Protein AF-0000000087425724 (afdb_homodimer)

InterPro domains:
  IPR000836 Phosphoribosyltransferase domain [PF00156] (32-153)
  IPR000836 Phosphoribosyltransferase domain [cd06223] (40-174)
  IPR005764 Adenine phosphoribosyl transferase [MF_00004] (8-175)
  IPR005764 Adenine phosphoribosyl transferase [TIGR01090] (9-172)
  IPR029057 Phosphoribosyltransferase-like [G3DSA:3.40.50.2020] (2-175)
  IPR029057 Phosphoribosyltransferase-like [SSF53271] (8-170)
  IPR050054 Uracil phosphoribosyltransferase/Adenine phosphoribosyltransferase [PTHR32315] (6-175)

Sequence (350 aa):
METLEERIKAGIRDVPDFPEEGVIFKDITPLLNCPELFHEVIEHFRARYEGRDIDHVVAIESRGFLFGAPLAYAMGVGLSLVRKPNKLPHKTFGVDYALEYGTDRVEMHVDGVDDDSRVVVVDDVLATGGTAAATCELVERCGASVVECAFLIELDFLNGREKLEGHEVHSLAVYMETLEERIKAGIRDVPDFPEEGVIFKDITPLLNCPELFHEVIEHFRARYEGRDIDHVVAIESRGFLFGAPLAYAMGVGLSLVRKPNKLPHKTFGVDYALEYGTDRVEMHVDGVDDDSRVVVVDDVLATGGTAAATCELVERCGASVVECAFLIELDFLNGREKLEGHEVHSLAVY

Foldseek 3Di:
DDDLQRVQQVQWDWDAQPPHHPDTDTHNVSQVVDPVNLVVVLVVVLVVCVPVQAAEEEAEPDQSCSNRVVNCVSNVHYYWYKYFPPPDDAAWDKDWWDDPPDIGMIITHLVRDAAQGEYEYTDAEQALQGRVLRVQVRCVVSNYHYQEYEYQEYAVVNVNCVSVPPHHYYYSYYD/DDDLQRVQQVQWDFDAQPPHHPDTDTHNVSQVVDVVNLVVVLVVVLVVCVPVQAAEEEAEPDQSCSNRVVNCVSNVHYYWYKYFPPPDDAAWDKDWWDDPPGIGMIITHLVRDAAQGEYEYTDAEQALQGRVLRVQVRCVVSNYHYQEYEYQEYAPVNVNCVSVPPHHYYYSYYD

Organism: Persicimonas caeni (NCBI:txid2292766)

Solvent-accessible surface area (backbone atoms only — not comparable to full-atom values): 17933 Å² total; per-residue (Å²): 129,82,51,68,40,56,53,49,57,71,30,39,44,81,32,72,46,33,96,44,82,88,32,72,28,78,39,54,59,60,28,39,41,31,28,66,58,39,42,50,54,45,49,50,55,42,59,71,48,60,92,63,71,62,47,29,26,36,16,33,66,58,63,6,24,55,54,24,34,28,33,16,54,75,63,57,25,14,34,24,61,35,33,51,78,92,70,63,80,62,70,63,47,75,36,73,35,70,50,101,80,60,74,45,52,42,28,30,44,64,77,44,55,52,68,73,32,30,24,36,38,24,35,44,67,37,40,58,21,42,69,58,34,35,49,51,50,54,44,44,72,47,46,25,43,76,66,31,38,39,24,51,30,28,39,53,91,51,50,13,64,68,56,34,67,96,50,48,75,49,58,60,31,79,85,127,83,49,67,41,55,53,50,56,72,30,39,45,79,32,72,45,34,96,43,81,88,31,73,28,78,38,55,58,58,28,39,41,32,27,68,58,39,42,50,54,45,48,50,54,43,61,70,48,59,91,62,69,62,47,28,26,36,16,33,67,55,63,6,24,53,54,24,33,29,33,16,54,75,63,58,24,14,35,23,62,34,33,50,79,92,72,64,82,61,69,62,46,74,36,72,35,68,49,103,81,58,74,46,53,42,28,32,44,67,77,44,55,53,69,72,30,30,25,35,38,24,35,43,66,36,40,57,20,40,68,59,34,34,48,52,49,54,44,44,71,46,45,25,42,75,64,32,38,39,25,52,29,27,40,54,87,50,50,14,63,67,56,34,67,95,52,47,75,46,59,59,30,79,86

pLDDT: mean 96.99, std 3.89, range [71.0, 98.94]

Secondary structure (DSSP, 8-state):
---HHHHHHHTSEEEET-SSTT-EEEE-HHHHT-HHHHHHHHHHHHHHHTTS---EEEEETTTTHHHHHHHHHHHT-EEEEEE-TT---S-EEEEEEE-SSSEEEEEEETTSS-TT-EEEEEEEEESSSHHHHHHHHHHHHTT-EEEEEEEEEE-GGG-GGGGGTTS-EEEEEE-/---HHHHHHHTSEEEET-SSTT-EEEE-HHHHT-HHHHHHHHHHHHHHHTTS---EEEEETTTTHHHHHHHHHHHT-EEEEEE-TTS--S-EEEEEEE-SSSEEEEEEETTSS-TT-EEEEEEEEESSSHHHHHHHHHHHHTT-EEEEEEEEEE-GGG-GGGGGTTS-EEEEEE-

Nearest PDB structures (foldseek):
  4lza-assembly1_B  TM=9.714E-01  e=1.255E-24  Thermoanaerobacter pseudethanolicus ATCC 33223
  8izj-assembly1_B  TM=9.714E-01  e=2.711E-24  Escherichia coli
  5znq-assembly1_B  TM=9.553E-01  e=1.790E-24  Yersinia pseudotuberculosis IP 32953
  4m0k-assembly2_D  TM=9.592E-01  e=1.823E-22  Rhodothermus marinus DSM 4252
  6hgq-assembly1_B  TM=9.302E-01  e=2.928E-22  Homo sapiens

Radius of gyration: 19.15 Å; Cα contacts (8 Å, |Δi|>4): 809; chains: 2; bounding box: 46×51×51 Å

Structure (mmCIF, N/CA/C/O backbone):
data_AF-0000000087425724-model_v1
#
loop_
_entity.id
_entity.type
_entity.pdbx_description
1 polymer 'Adenine phosphoribosyltransferase'
#
loop_
_atom_site.group_PDB
_atom_site.id
_atom_site.type_symbol
_atom_site.label_atom_id
_atom_site.label_alt_id
_atom_site.label_comp_id
_atom_site.label_asym_id
_atom_site.label_entity_id
_atom_site.label_seq_id
_atom_site.pdbx_PDB_ins_code
_atom_site.Cartn_x
_atom_site.Cartn_y
_atom_site.Cartn_z
_atom_site.occupancy
_atom_site.B_iso_or_equiv
_atom_site.auth_seq_id
_atom_site.auth_comp_id
_atom_site.auth_asym_id
_atom_site.auth_atom_id
_atom_site.pdbx_PDB_model_num
ATOM 1 N N . MET A 1 1 ? -24.891 20.047 -6.594 1 71 1 MET A N 1
ATOM 2 C CA . MET A 1 1 ? -24.062 18.875 -6.871 1 71 1 MET A CA 1
ATOM 3 C C . MET A 1 1 ? -23 18.688 -5.793 1 71 1 MET A C 1
ATOM 5 O O . MET A 1 1 ? -22.375 19.656 -5.367 1 71 1 MET A O 1
ATOM 9 N N . GLU A 1 2 ? -22.984 17.547 -5.156 1 91.06 2 GLU A N 1
ATOM 10 C CA . GLU A 1 2 ? -22.109 17.344 -4.008 1 91.06 2 GLU A CA 1
ATOM 11 C C . GLU A 1 2 ? -20.656 17.547 -4.383 1 91.06 2 GLU A C 1
ATOM 13 O O . GLU A 1 2 ? -20.234 17.172 -5.48 1 91.06 2 GLU A O 1
ATOM 18 N N . THR A 1 3 ? -19.969 18.359 -3.586 1 96.06 3 THR A N 1
ATOM 19 C CA . THR A 1 3 ? -18.547 18.578 -3.791 1 96.06 3 THR A CA 1
ATOM 20 C C . THR A 1 3 ? -17.781 17.266 -3.605 1 96.06 3 THR A C 1
ATOM 22 O O . THR A 1 3 ? -18.312 16.297 -3.049 1 96.06 3 THR A O 1
ATOM 25 N N . LEU A 1 4 ? -16.625 17.188 -4.098 1 97.5 4 LEU A N 1
ATOM 26 C CA . LEU A 1 4 ? -15.781 16.031 -3.902 1 97.5 4 LEU A CA 1
ATOM 27 C C . LEU A 1 4 ? -15.555 15.758 -2.418 1 97.5 4 LEU A C 1
ATOM 29 O O . LEU A 1 4 ? -15.578 14.602 -1.982 1 97.5 4 LEU A O 1
ATOM 33 N N . GLU A 1 5 ? -15.273 16.828 -1.62 1 97.88 5 GLU A N 1
ATOM 34 C CA . GLU A 1 5 ? -15.078 16.672 -0.181 1 97.88 5 GLU A CA 1
ATOM 35 C C . GLU A 1 5 ? -16.281 15.984 0.466 1 97.88 5 GLU A C 1
ATOM 37 O O . GLU A 1 5 ? -16.109 15.078 1.283 1 97.88 5 GLU A O 1
ATOM 42 N N . GLU A 1 6 ? -17.5 16.391 0.115 1 97.88 6 GLU A N 1
ATOM 43 C CA . GLU A 1 6 ? -18.719 15.812 0.676 1 97.88 6 GLU A CA 1
ATOM 44 C C . GLU A 1 6 ? -18.844 14.344 0.293 1 97.88 6 GLU A C 1
ATOM 46 O O . GLU A 1 6 ? -19.234 13.508 1.116 1 97.88 6 GLU A O 1
ATOM 51 N N . ARG A 1 7 ? -18.562 14.008 -0.909 1 98.31 7 ARG A N 1
ATOM 52 C CA . ARG A 1 7 ? -18.625 12.625 -1.373 1 98.31 7 ARG A CA 1
ATOM 53 C C . ARG A 1 7 ? -17.578 11.766 -0.674 1 98.31 7 ARG A C 1
ATOM 55 O O . ARG A 1 7 ? -17.844 10.609 -0.335 1 98.31 7 ARG A O 1
ATOM 62 N N . ILE A 1 8 ? -16.344 12.367 -0.443 1 98.75 8 ILE A N 1
ATOM 63 C CA . ILE A 1 8 ? -15.305 11.664 0.286 1 98.75 8 ILE A CA 1
ATOM 64 C C . ILE A 1 8 ? -15.758 11.398 1.718 1 98.75 8 ILE A C 1
ATOM 66 O O . ILE A 1 8 ? -15.664 10.266 2.203 1 98.75 8 ILE A O 1
ATOM 70 N N . LYS A 1 9 ? -16.281 12.422 2.375 1 98.44 9 LYS A N 1
ATOM 71 C CA . LYS A 1 9 ? -16.75 12.258 3.75 1 98.44 9 LYS A CA 1
ATOM 72 C C . LYS A 1 9 ? -17.875 11.234 3.834 1 98.44 9 LYS A C 1
ATOM 74 O O . LYS A 1 9 ? -17.953 10.469 4.801 1 98.44 9 LYS A O 1
ATOM 79 N N . ALA A 1 10 ? -18.75 11.18 2.824 1 97.81 10 ALA A N 1
ATOM 80 C CA . ALA A 1 10 ? -19.844 10.203 2.781 1 97.81 10 ALA A CA 1
ATOM 81 C C . ALA A 1 10 ? -19.297 8.789 2.564 1 97.81 10 ALA A C 1
ATOM 83 O O . ALA A 1 10 ? -19.953 7.805 2.924 1 97.81 10 ALA A O 1
ATOM 84 N N . GLY A 1 11 ? -18.062 8.648 1.937 1 97.69 11 GLY A N 1
ATOM 85 C CA . GLY A 1 11 ? -17.453 7.355 1.647 1 97.69 11 GLY A CA 1
ATOM 86 C C . GLY A 1 11 ? -16.516 6.879 2.74 1 97.69 11 GLY A C 1
ATOM 87 O O . GLY A 1 11 ? -15.883 5.832 2.607 1 97.69 11 GLY A O 1
ATOM 88 N N . ILE A 1 12 ? -16.391 7.621 3.83 1 98.12 12 ILE A N 1
ATOM 89 C CA . ILE A 1 12 ? -15.539 7.277 4.957 1 98.12 12 ILE A CA 1
ATOM 90 C C . ILE A 1 12 ? -16.391 6.871 6.152 1 98.12 12 ILE A C 1
ATOM 92 O O . ILE A 1 12 ? -17.359 7.562 6.496 1 98.12 12 ILE A O 1
ATOM 96 N N . ARG A 1 13 ? -16.156 5.699 6.797 1 98.12 13 ARG A N 1
ATOM 97 C CA . ARG A 1 13 ? -16.906 5.133 7.914 1 98.12 13 ARG A CA 1
ATOM 98 C C . ARG A 1 13 ? -16.25 5.473 9.25 1 98.12 13 ARG A C 1
ATOM 100 O O . ARG A 1 13 ? -15.047 5.273 9.422 1 98.12 13 ARG A O 1
ATOM 107 N N . ASP A 1 14 ? -17.031 6.082 10.094 1 97.69 14 ASP A N 1
ATOM 108 C CA . ASP A 1 14 ? -16.562 6.277 11.469 1 97.69 14 ASP A CA 1
ATOM 109 C C . ASP A 1 14 ? -16.641 4.973 12.258 1 97.69 14 ASP A C 1
ATOM 111 O O . ASP A 1 14 ? -17.672 4.32 12.305 1 97.69 14 ASP A O 1
ATOM 115 N N . VAL A 1 15 ? -15.508 4.566 12.836 1 98.19 15 VAL A N 1
ATOM 116 C CA . VAL A 1 15 ? -15.445 3.369 13.672 1 98.19 15 VAL A CA 1
AT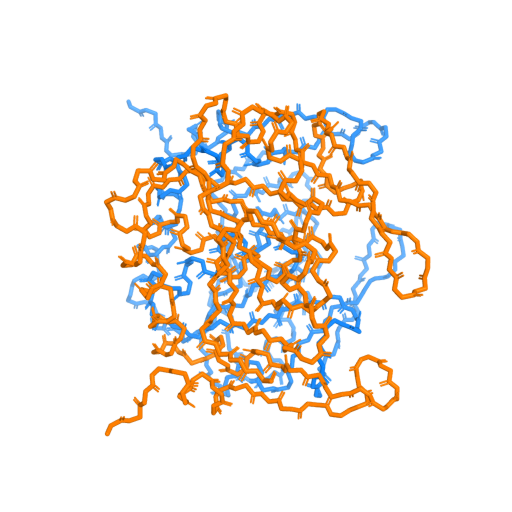OM 117 C C . VAL A 1 15 ? -15.008 3.75 15.086 1 98.19 15 VAL A C 1
ATOM 119 O O . VAL A 1 15 ? -13.844 4.078 15.312 1 98.19 15 VAL A O 1
ATOM 122 N N . PRO A 1 16 ? -15.883 3.709 15.992 1 97.31 16 PRO A N 1
ATOM 123 C CA . PRO A 1 16 ? -15.523 4.074 17.375 1 97.31 16 PRO A CA 1
ATOM 124 C C . PRO A 1 16 ? -14.617 3.041 18.031 1 97.31 16 PRO A C 1
ATOM 126 O O . PRO A 1 16 ? -14.648 1.863 17.672 1 97.31 16 PRO A O 1
ATOM 129 N N . ASP A 1 17 ? -13.789 3.48 19 1 96.31 17 ASP A N 1
ATOM 130 C CA . ASP A 1 17 ? -13.008 2.664 19.938 1 96.31 17 ASP A CA 1
ATOM 131 C C . ASP A 1 17 ? -12 1.799 19.172 1 96.31 17 ASP A C 1
ATOM 133 O O . ASP A 1 17 ? -11.797 0.632 19.516 1 96.31 17 ASP A O 1
ATOM 137 N N . PHE A 1 18 ? -11.438 2.395 18.078 1 95.69 18 PHE A N 1
ATOM 138 C CA . PHE A 1 18 ? -10.375 1.765 17.297 1 95.69 18 PHE A CA 1
ATOM 139 C C . PHE A 1 18 ? -9.234 2.744 17.047 1 95.69 18 PHE A C 1
ATOM 141 O O . PHE A 1 18 ? -9.461 3.883 16.641 1 95.69 18 PHE A O 1
ATOM 148 N N . PRO A 1 19 ? -8.039 2.195 17.266 1 92.62 19 PRO A N 1
ATOM 149 C CA . PRO A 1 19 ? -7.559 0.917 17.781 1 92.62 19 PRO A CA 1
ATOM 150 C C . PRO A 1 19 ? -7.688 0.82 19.312 1 92.62 19 PRO A C 1
ATOM 152 O O . PRO A 1 19 ? -7.457 -0.246 19.875 1 92.62 19 PRO A O 1
ATOM 155 N N . GLU A 1 20 ? -7.988 2.043 19.922 1 92.75 20 GLU A N 1
ATOM 156 C CA . GLU A 1 20 ? -8.172 2.064 21.375 1 92.75 20 GLU A CA 1
ATOM 157 C C . GLU A 1 20 ? -9.492 2.73 21.75 1 92.75 20 GLU A C 1
ATOM 159 O O . GLU A 1 20 ? -10.078 3.467 20.953 1 92.75 20 GLU A O 1
ATOM 164 N N . GLU A 1 21 ? -9.953 2.488 22.922 1 94 21 GLU A N 1
ATOM 165 C CA . GLU A 1 21 ? -11.195 3.064 23.438 1 94 21 GLU A CA 1
ATOM 166 C C . GLU A 1 21 ? -11.156 4.59 23.375 1 94 21 GLU A C 1
ATOM 168 O O . GLU A 1 21 ? -10.148 5.207 23.719 1 94 21 GLU A O 1
ATOM 173 N N . GLY A 1 22 ? -12.305 5.227 22.891 1 93.25 22 GLY A N 1
ATOM 174 C CA . GLY A 1 22 ? -12.422 6.676 22.875 1 93.25 22 GLY A CA 1
ATOM 175 C C . GLY A 1 22 ? -12.023 7.301 21.562 1 93.25 22 GLY A C 1
ATOM 176 O O . GLY A 1 22 ? -12.312 8.469 21.297 1 93.25 22 GLY A O 1
ATOM 177 N N . VAL A 1 23 ? -11.391 6.52 20.672 1 92.19 23 VAL A N 1
ATOM 178 C CA . VAL A 1 23 ? -10.93 7.031 19.391 1 92.19 23 VAL A CA 1
ATOM 179 C C . VAL A 1 23 ? -11.969 6.719 18.312 1 92.19 23 VAL A C 1
ATOM 181 O O . VAL A 1 23 ? -12.531 5.621 18.281 1 92.19 23 VAL A O 1
ATOM 184 N N . ILE A 1 24 ? -12.266 7.773 17.5 1 95.62 24 ILE A N 1
ATOM 185 C CA . ILE A 1 24 ? -13.078 7.543 16.312 1 95.62 24 ILE A CA 1
ATOM 186 C C . ILE A 1 24 ? -12.172 7.391 15.094 1 95.62 24 ILE A C 1
ATOM 188 O O . ILE A 1 24 ? -11.586 8.367 14.617 1 95.62 24 ILE A O 1
ATOM 192 N N . PHE A 1 25 ? -12.078 6.199 14.602 1 97.44 25 PHE A N 1
ATOM 193 C CA . PHE A 1 25 ? -11.219 5.887 13.469 1 97.44 25 PHE A CA 1
ATOM 194 C C . PHE A 1 25 ? -11.945 6.168 12.156 1 97.44 25 PHE A C 1
ATOM 196 O O . PHE A 1 25 ? -13.109 5.801 11.984 1 97.44 25 PHE A O 1
ATOM 203 N N . LYS A 1 26 ? -11.281 6.875 11.281 1 98.12 26 LYS A N 1
ATOM 204 C CA . LYS A 1 26 ? -11.797 7.117 9.938 1 98.12 26 LYS A CA 1
ATOM 205 C C . LYS A 1 26 ? -11.422 5.984 8.984 1 98.12 26 LYS A C 1
ATOM 207 O O . LYS A 1 26 ? -10.305 5.953 8.461 1 98.12 26 LYS A O 1
ATOM 212 N N . ASP A 1 27 ? -12.336 5.094 8.812 1 98.31 27 ASP A N 1
ATOM 213 C CA . ASP A 1 27 ? -12.117 3.955 7.922 1 98.31 27 ASP A CA 1
ATOM 214 C C . ASP A 1 27 ? -12.32 4.355 6.461 1 98.31 27 ASP A C 1
ATOM 216 O O . ASP A 1 27 ? -13.453 4.598 6.031 1 98.31 27 ASP A O 1
ATOM 220 N N . ILE A 1 28 ? -11.266 4.324 5.672 1 98.75 28 ILE A N 1
ATOM 221 C CA . ILE A 1 28 ? -11.305 4.82 4.301 1 98.75 28 ILE A CA 1
ATOM 222 C C . ILE A 1 28 ? -11.648 3.678 3.348 1 98.75 28 ILE A C 1
ATOM 224 O O . ILE A 1 28 ? -11.805 3.891 2.143 1 98.75 28 ILE A O 1
ATOM 228 N N . THR A 1 29 ? -11.844 2.447 3.814 1 98.56 29 THR A N 1
ATOM 229 C CA . THR A 1 29 ? -11.953 1.275 2.953 1 98.56 29 THR A CA 1
ATOM 230 C C . THR A 1 29 ? -13.234 1.329 2.127 1 98.56 29 THR A C 1
ATOM 232 O O . THR A 1 29 ? -13.25 0.887 0.975 1 98.56 29 THR A O 1
ATOM 235 N N . PRO A 1 30 ? -14.383 1.944 2.648 1 98.5 30 PRO A N 1
ATOM 236 C CA . PRO A 1 30 ? -15.547 2.053 1.764 1 98.5 30 PRO A CA 1
ATOM 237 C C . PRO A 1 30 ? -15.281 2.936 0.546 1 98.5 30 PRO A C 1
ATOM 239 O O . PRO A 1 30 ? -15.797 2.666 -0.541 1 98.5 30 PRO A O 1
ATOM 242 N N . LEU A 1 31 ? -14.523 3.975 0.741 1 98.75 31 LEU A N 1
ATOM 243 C CA . LEU A 1 31 ? -14.141 4.84 -0.369 1 98.75 31 LEU A CA 1
ATOM 244 C C . LEU A 1 31 ? -13.32 4.074 -1.401 1 98.75 31 LEU A C 1
ATOM 246 O O . LEU A 1 31 ? -13.555 4.203 -2.605 1 98.75 31 LEU A O 1
ATOM 250 N N . LEU A 1 32 ? -12.312 3.244 -0.976 1 98.81 32 LEU A N 1
ATOM 251 C CA . LEU A 1 32 ? -11.484 2.436 -1.863 1 98.81 32 LEU A CA 1
ATOM 252 C C . LEU A 1 32 ? -12.344 1.454 -2.658 1 98.81 32 LEU A C 1
ATOM 254 O O . LEU A 1 32 ? -12.031 1.144 -3.811 1 98.81 32 LEU A O 1
ATOM 258 N N . ASN A 1 33 ? -13.406 1.002 -2.055 1 98 33 ASN A N 1
ATOM 259 C CA . ASN A 1 33 ? -14.273 -0.013 -2.648 1 98 33 ASN A CA 1
ATOM 260 C C . ASN A 1 33 ? -15.258 0.599 -3.641 1 98 33 ASN A C 1
ATOM 262 O O . ASN A 1 33 ? -15.977 -0.123 -4.332 1 98 33 ASN A O 1
ATOM 266 N N . CYS A 1 34 ? -15.352 1.925 -3.688 1 98.38 34 CYS A N 1
ATOM 267 C CA . CYS A 1 34 ? -16.156 2.656 -4.656 1 98.38 34 CYS A CA 1
ATOM 268 C C . CYS A 1 34 ? -15.312 3.125 -5.832 1 98.38 34 CYS A C 1
ATOM 270 O O . CYS A 1 34 ? -14.617 4.137 -5.734 1 98.38 34 CYS A O 1
ATOM 272 N N . PRO A 1 35 ? -15.422 2.352 -6.996 1 98.44 35 PRO A N 1
ATOM 273 C CA . PRO A 1 35 ? -14.539 2.631 -8.125 1 98.44 35 PRO A CA 1
ATOM 274 C C . PRO A 1 35 ? -14.594 4.086 -8.578 1 98.44 35 PRO A C 1
ATOM 276 O O . PRO A 1 35 ? -13.555 4.695 -8.859 1 98.44 35 PRO A O 1
ATOM 279 N N . GLU A 1 36 ? -15.773 4.656 -8.609 1 98.44 36 GLU A N 1
ATOM 280 C CA . GLU A 1 36 ? -15.945 6.023 -9.094 1 98.44 36 GLU A CA 1
ATOM 281 C C . GLU A 1 36 ? -15.258 7.023 -8.164 1 98.44 36 GLU A C 1
ATOM 283 O O . GLU A 1 36 ? -14.531 7.91 -8.625 1 98.44 36 GLU A O 1
ATOM 288 N N . LEU A 1 37 ? -15.516 6.879 -6.898 1 98.81 37 LEU A N 1
ATOM 289 C CA . LEU A 1 37 ? -14.953 7.82 -5.934 1 98.81 37 LEU A CA 1
ATOM 290 C C . LEU A 1 37 ? -13.438 7.672 -5.848 1 98.81 37 LEU A C 1
ATOM 292 O O . LEU A 1 37 ? -12.719 8.672 -5.789 1 98.81 37 LEU A O 1
ATOM 296 N N . PHE A 1 38 ? -12.938 6.434 -5.801 1 98.88 38 PHE A N 1
ATOM 297 C CA . PHE A 1 38 ? -11.5 6.18 -5.785 1 98.88 38 PHE A CA 1
ATOM 298 C C . PHE A 1 38 ? -10.82 6.816 -6.992 1 98.88 38 PHE A C 1
ATOM 300 O O . PHE A 1 38 ? -9.812 7.504 -6.852 1 98.88 38 PHE A O 1
ATOM 307 N N . HIS A 1 39 ? -11.414 6.617 -8.18 1 98.81 39 HIS A N 1
ATOM 308 C CA . HIS A 1 39 ? -10.906 7.195 -9.422 1 98.81 39 HIS A CA 1
ATOM 309 C C . HIS A 1 39 ? -10.875 8.719 -9.344 1 98.81 39 HIS A C 1
ATOM 311 O O . HIS A 1 39 ? -9.883 9.344 -9.719 1 98.81 39 HIS A O 1
ATOM 317 N N . GLU A 1 40 ? -11.938 9.352 -8.773 1 98.75 40 GLU A N 1
ATOM 318 C CA . GLU A 1 40 ? -12.039 10.805 -8.68 1 98.75 40 GLU A CA 1
ATOM 319 C C . GLU A 1 40 ? -10.961 11.375 -7.762 1 98.75 40 GLU A C 1
ATOM 321 O O . GLU A 1 40 ? -10.414 12.453 -8.031 1 98.75 40 GLU A O 1
ATOM 326 N N . VAL A 1 41 ? -10.648 10.641 -6.707 1 98.94 41 VAL A N 1
ATOM 327 C CA . VAL A 1 41 ? -9.633 11.094 -5.758 1 98.94 41 VAL A CA 1
ATOM 328 C C . VAL A 1 41 ? -8.266 11.125 -6.434 1 98.94 41 VAL A C 1
ATOM 330 O O . VAL A 1 41 ? -7.559 12.133 -6.363 1 98.94 41 VAL A O 1
ATOM 333 N N . ILE A 1 42 ? -7.895 10.047 -7.141 1 98.94 42 ILE A N 1
ATOM 334 C CA . ILE A 1 42 ? -6.602 9.977 -7.809 1 98.94 42 ILE A CA 1
ATOM 335 C C . ILE A 1 42 ? -6.523 11.047 -8.891 1 98.94 42 ILE A C 1
ATOM 337 O O . ILE A 1 42 ? -5.504 11.727 -9.031 1 98.94 42 ILE A O 1
ATOM 341 N N . GLU A 1 43 ? -7.598 11.211 -9.625 1 98.88 43 GLU A N 1
ATOM 342 C CA . GLU A 1 43 ? -7.621 12.195 -10.703 1 98.88 43 GLU A CA 1
ATOM 343 C C . GLU A 1 43 ? -7.5 13.617 -10.164 1 98.88 43 GLU A C 1
ATOM 345 O O . GLU A 1 43 ? -6.906 14.484 -10.805 1 98.88 43 GLU A O 1
ATOM 350 N N . HIS A 1 44 ? -8.109 13.898 -8.984 1 98.88 44 HIS A N 1
ATOM 351 C CA . HIS A 1 44 ? -7.945 15.211 -8.359 1 98.88 44 HIS A CA 1
ATOM 352 C C . HIS A 1 44 ? -6.477 15.508 -8.086 1 98.88 44 HIS A C 1
ATOM 354 O O . HIS A 1 44 ? -5.98 16.578 -8.438 1 98.88 44 HIS A O 1
ATOM 360 N N . PHE A 1 45 ? -5.789 14.539 -7.457 1 98.88 45 PHE A N 1
ATOM 361 C CA . PHE A 1 45 ? -4.375 14.734 -7.168 1 98.88 45 PHE A CA 1
ATOM 362 C C . PHE A 1 45 ? -3.574 14.891 -8.453 1 98.88 45 PHE A C 1
ATOM 364 O O . PHE A 1 45 ? -2.715 15.773 -8.555 1 98.88 45 PHE A O 1
ATOM 371 N N . ARG A 1 46 ? -3.807 14.016 -9.461 1 98.81 46 ARG A N 1
ATOM 372 C CA . ARG A 1 46 ? -3.102 14.086 -10.734 1 98.81 46 ARG A CA 1
ATOM 373 C C . ARG A 1 46 ? -3.246 15.469 -11.359 1 98.81 46 ARG A C 1
ATOM 375 O O . ARG A 1 46 ? -2.262 16.062 -11.805 1 98.81 46 ARG A O 1
ATOM 382 N N . ALA A 1 47 ? -4.5 15.969 -11.438 1 98.81 47 ALA A N 1
ATOM 383 C CA . ALA A 1 47 ? -4.785 17.281 -12.023 1 98.81 47 ALA A CA 1
ATOM 384 C C . ALA A 1 47 ? -4.078 18.391 -11.25 1 98.81 47 ALA A C 1
ATOM 386 O O . ALA A 1 47 ? -3.576 19.344 -11.852 1 98.81 47 ALA A O 1
ATOM 387 N N . ARG A 1 48 ? -4.016 18.266 -9.953 1 98.5 48 ARG A N 1
ATOM 388 C CA . ARG A 1 48 ? -3.393 19.281 -9.094 1 98.5 48 ARG A CA 1
ATOM 389 C C . ARG A 1 48 ? -1.906 19.422 -9.406 1 98.5 48 ARG A C 1
ATOM 391 O O . ARG A 1 48 ? -1.346 20.516 -9.312 1 98.5 48 ARG A O 1
ATOM 398 N N . TYR A 1 49 ? -1.291 18.328 -9.797 1 98.62 49 TYR A N 1
ATOM 399 C CA . TYR A 1 49 ? 0.16 18.344 -9.945 1 98.62 49 TYR A CA 1
ATOM 400 C C . TYR A 1 49 ? 0.562 18.438 -11.406 1 98.62 49 TYR A C 1
ATOM 402 O O . TYR A 1 49 ? 1.751 18.406 -11.734 1 98.62 49 TYR A O 1
ATOM 410 N N . GLU A 1 50 ? -0.441 18.453 -12.305 1 97 50 GLU A N 1
ATOM 411 C CA . GLU A 1 50 ? -0.153 18.688 -13.711 1 97 50 GLU A CA 1
ATOM 412 C C . GLU A 1 50 ? 0.579 20.016 -13.906 1 97 50 GLU A C 1
ATOM 414 O O . GLU A 1 50 ? 0.152 21.047 -13.391 1 97 50 GLU A O 1
ATOM 419 N N . GLY A 1 51 ? 1.761 19.969 -14.578 1 96.62 51 GLY A N 1
ATOM 420 C CA . GLY A 1 51 ? 2.516 21.188 -14.852 1 96.62 51 GLY A CA 1
ATOM 421 C C . GLY A 1 51 ? 3.414 21.594 -13.703 1 96.62 51 GLY A C 1
ATOM 422 O O . GLY A 1 51 ? 4.086 22.625 -13.781 1 96.62 51 GLY A O 1
ATOM 423 N N . ARG A 1 52 ? 3.455 20.859 -12.617 1 97.5 52 ARG A N 1
ATOM 424 C CA . ARG A 1 52 ? 4.273 21.234 -11.469 1 97.5 52 ARG A CA 1
ATOM 425 C C . ARG A 1 52 ? 5.629 20.531 -11.508 1 97.5 52 ARG A C 1
ATOM 427 O O . ARG A 1 52 ? 6.391 20.578 -10.539 1 97.5 52 ARG A O 1
ATOM 434 N N . ASP A 1 53 ? 5.992 19.859 -12.555 1 97.69 53 ASP A N 1
ATOM 435 C CA . ASP A 1 53 ? 7.289 19.234 -12.82 1 97.69 53 ASP A CA 1
ATOM 436 C C . ASP A 1 53 ? 7.668 18.266 -11.703 1 97.69 53 ASP A C 1
ATOM 438 O O . ASP A 1 53 ? 8.766 18.344 -11.148 1 97.69 53 ASP A O 1
ATOM 442 N N . ILE A 1 54 ? 6.777 17.469 -11.32 1 98.75 54 ILE A N 1
ATOM 443 C CA . ILE A 1 54 ? 7.012 16.438 -10.312 1 98.75 54 ILE A CA 1
ATOM 444 C C . ILE A 1 54 ? 7.836 15.305 -10.914 1 98.75 54 ILE A C 1
ATOM 446 O O . ILE A 1 54 ? 7.531 14.82 -12 1 98.75 54 ILE A O 1
ATOM 450 N N . ASP A 1 55 ? 8.891 14.883 -10.188 1 98.62 55 ASP A N 1
ATOM 451 C CA . ASP A 1 55 ? 9.75 13.797 -10.641 1 98.62 55 ASP A CA 1
ATOM 452 C C . ASP A 1 55 ? 9.406 12.484 -9.938 1 98.62 55 ASP A C 1
ATOM 454 O O . ASP A 1 55 ? 9.609 11.406 -10.492 1 98.62 55 ASP A O 1
ATOM 458 N N . HIS A 1 56 ? 8.977 12.68 -8.609 1 98.5 56 HIS A N 1
ATOM 459 C CA . HIS A 1 56 ? 8.719 11.484 -7.809 1 98.5 56 HIS A CA 1
ATOM 460 C C . HIS A 1 56 ? 7.527 11.68 -6.883 1 98.5 56 HIS A C 1
ATOM 462 O O . HIS A 1 56 ? 7.266 12.797 -6.43 1 98.5 56 HIS A O 1
ATOM 468 N N . VAL A 1 57 ? 6.805 10.664 -6.68 1 98.94 57 VAL A N 1
ATOM 469 C CA . VAL A 1 57 ? 5.902 10.531 -5.539 1 98.94 57 VAL A CA 1
ATOM 470 C C . VAL A 1 57 ? 6.582 9.742 -4.426 1 98.94 57 VAL A C 1
ATOM 472 O O . VAL A 1 57 ? 7.156 8.68 -4.676 1 98.94 57 VAL A O 1
ATOM 475 N N . VAL A 1 58 ? 6.652 10.258 -3.266 1 98.94 58 VAL A N 1
ATOM 476 C CA . VAL A 1 58 ? 7.121 9.555 -2.074 1 98.94 58 VAL A CA 1
ATOM 477 C C . VAL A 1 58 ? 5.926 9.156 -1.208 1 98.94 58 VAL A C 1
ATOM 479 O O . VAL A 1 58 ? 5.203 10.016 -0.699 1 98.94 58 VAL A O 1
ATOM 482 N N . ALA A 1 59 ? 5.715 7.867 -1.069 1 98.94 59 ALA A N 1
ATOM 483 C CA . ALA A 1 59 ? 4.535 7.355 -0.378 1 98.94 59 ALA A CA 1
ATOM 484 C C . ALA A 1 59 ? 4.906 6.777 0.984 1 98.94 59 ALA A C 1
ATOM 486 O O . ALA A 1 59 ? 5.852 5.992 1.096 1 98.94 59 ALA A O 1
ATOM 487 N N . ILE A 1 60 ? 4.168 7.125 1.998 1 98.81 60 ILE A N 1
ATOM 488 C CA . ILE A 1 60 ? 4.438 6.703 3.367 1 98.81 60 ILE A CA 1
ATOM 489 C C . ILE A 1 60 ? 3.672 5.418 3.674 1 98.81 60 ILE A C 1
ATOM 491 O O . ILE A 1 60 ? 2.467 5.332 3.418 1 98.81 60 ILE A O 1
ATOM 495 N N . GLU A 1 61 ? 4.277 4.375 4.18 1 98.31 61 GLU A N 1
ATOM 496 C CA . GLU A 1 61 ? 3.668 3.088 4.492 1 98.31 61 GLU A CA 1
ATOM 497 C C . GLU A 1 61 ? 2.613 3.223 5.586 1 98.31 61 GLU A C 1
ATOM 499 O O . GLU A 1 61 ? 2.789 3.996 6.531 1 98.31 61 GLU A O 1
ATOM 504 N N . SER A 1 62 ? 1.614 2.363 5.469 1 98.06 62 SER A N 1
ATOM 505 C CA . SER A 1 62 ? 1.265 1.513 4.336 1 98.06 62 SER A CA 1
ATOM 506 C C . SER A 1 62 ? 0.153 2.137 3.498 1 98.06 62 SER A C 1
ATOM 508 O O . SER A 1 62 ? 0.123 1.974 2.275 1 98.06 62 SER A O 1
ATOM 510 N N . ARG A 1 63 ? -0.723 2.971 4.297 1 98.69 63 ARG A N 1
ATOM 511 C CA . ARG A 1 63 ? -1.941 3.404 3.623 1 98.69 63 ARG A CA 1
ATOM 512 C C . ARG A 1 63 ? -1.645 4.516 2.621 1 98.69 63 ARG A C 1
ATOM 514 O O . ARG A 1 63 ? -2.432 4.754 1.702 1 98.69 63 ARG A O 1
ATOM 521 N N . GLY A 1 64 ? -0.493 5.18 2.793 1 98.88 64 GLY A N 1
ATOM 522 C CA . GLY A 1 64 ? -0.057 6.117 1.772 1 98.88 64 GLY A CA 1
ATOM 523 C C . GLY A 1 64 ? 0.186 5.465 0.424 1 98.88 64 GLY A C 1
ATOM 524 O O . GLY A 1 64 ? 0.157 6.137 -0.61 1 98.88 64 GLY A O 1
ATOM 525 N N . PHE A 1 65 ? 0.532 4.129 0.439 1 98.94 65 PHE A N 1
ATOM 526 C CA . PHE A 1 65 ? 0.753 3.389 -0.798 1 98.94 65 PHE A CA 1
ATOM 527 C C . PHE A 1 65 ? -0.513 3.361 -1.645 1 98.94 65 PHE A C 1
ATOM 529 O O . PHE A 1 65 ? -0.443 3.354 -2.875 1 98.94 65 PHE A O 1
ATOM 536 N N . LEU A 1 66 ? -1.692 3.406 -1.011 1 98.94 66 LEU A N 1
ATOM 537 C CA . LEU A 1 66 ? -2.986 3.223 -1.659 1 98.94 66 LEU A CA 1
ATOM 538 C C . LEU A 1 66 ? -3.322 4.414 -2.549 1 98.94 66 LEU A C 1
ATOM 540 O O . LEU A 1 66 ? -4.172 4.312 -3.436 1 98.94 66 LEU A O 1
ATOM 544 N N . PHE A 1 67 ? -2.713 5.57 -2.254 1 98.94 67 PHE A N 1
ATOM 545 C CA . PHE A 1 67 ? -2.938 6.781 -3.037 1 98.94 67 PHE A CA 1
ATOM 546 C C . PHE A 1 67 ? -1.679 7.168 -3.803 1 98.94 67 PHE A C 1
ATOM 548 O O . PHE A 1 67 ? -1.758 7.621 -4.949 1 98.94 67 PHE A O 1
ATOM 555 N N . GLY A 1 68 ? -0.469 6.93 -3.189 1 98.94 68 GLY A N 1
ATOM 556 C CA . GLY A 1 68 ? 0.797 7.312 -3.795 1 98.94 68 GLY A CA 1
ATOM 557 C C . GLY A 1 68 ? 1.132 6.508 -5.035 1 98.94 68 GLY A C 1
ATOM 558 O O . GLY A 1 68 ? 1.593 7.059 -6.035 1 98.94 68 GLY A O 1
ATOM 559 N N . ALA A 1 69 ? 0.884 5.16 -5.008 1 98.94 69 ALA A N 1
ATOM 560 C CA . ALA A 1 69 ? 1.229 4.297 -6.133 1 98.94 69 ALA A CA 1
ATOM 561 C C . ALA A 1 69 ? 0.359 4.602 -7.352 1 98.94 69 ALA A C 1
ATOM 563 O O . ALA A 1 69 ? 0.872 4.82 -8.453 1 98.94 69 ALA A O 1
ATOM 564 N N . PRO A 1 70 ? -1.005 4.68 -7.223 1 98.94 70 PRO A N 1
ATOM 565 C CA . PRO A 1 70 ? -1.814 5.043 -8.383 1 98.94 70 PRO A CA 1
ATOM 566 C C . PRO A 1 70 ? -1.513 6.449 -8.898 1 98.94 70 PRO A C 1
ATOM 568 O O . PRO A 1 70 ? -1.616 6.707 -10.102 1 98.94 70 PRO A O 1
ATOM 571 N N . LEU A 1 71 ? -1.159 7.406 -7.965 1 98.94 71 LEU A N 1
ATOM 572 C CA . LEU A 1 71 ? -0.81 8.75 -8.406 1 98.94 71 LEU A CA 1
ATOM 573 C C . LEU A 1 71 ? 0.462 8.734 -9.242 1 98.94 71 LEU A C 1
ATOM 575 O O . LEU A 1 71 ? 0.525 9.383 -10.297 1 98.94 71 LEU A O 1
ATOM 579 N N . ALA A 1 72 ? 1.554 8.047 -8.773 1 98.94 72 ALA A N 1
ATOM 580 C CA . ALA A 1 72 ? 2.791 7.922 -9.539 1 98.94 72 ALA A CA 1
ATOM 581 C C . ALA A 1 72 ? 2.527 7.316 -10.914 1 98.94 72 ALA A C 1
ATOM 583 O O . ALA A 1 72 ? 3.057 7.793 -11.922 1 98.94 72 ALA A O 1
ATOM 584 N N . TYR A 1 73 ? 1.659 6.27 -10.961 1 98.94 73 TYR A N 1
ATOM 585 C CA . TYR A 1 73 ? 1.247 5.629 -12.203 1 98.94 73 TYR A CA 1
ATOM 586 C C . TYR A 1 73 ? 0.535 6.621 -13.117 1 98.94 73 TYR A C 1
ATOM 588 O O . TYR A 1 73 ? 0.868 6.738 -14.297 1 98.94 73 TYR A O 1
ATOM 596 N N . ALA A 1 74 ? -0.462 7.344 -12.57 1 98.88 74 ALA A N 1
ATOM 597 C CA . ALA A 1 74 ? -1.278 8.281 -13.344 1 98.88 74 ALA A CA 1
ATOM 598 C C . ALA A 1 74 ? -0.426 9.414 -13.914 1 98.88 74 ALA A C 1
ATOM 600 O O . ALA A 1 74 ? -0.682 9.891 -15.023 1 98.88 74 ALA A O 1
ATOM 601 N N . MET A 1 75 ? 0.655 9.828 -13.125 1 98.81 75 MET A N 1
ATOM 602 C CA . MET A 1 75 ? 1.48 10.969 -13.516 1 98.81 75 MET A CA 1
ATOM 603 C C . MET A 1 75 ? 2.662 10.516 -14.367 1 98.81 75 MET A C 1
ATOM 605 O O . MET A 1 75 ? 3.311 11.336 -15.023 1 98.81 75 MET A O 1
ATOM 609 N N . GLY A 1 76 ? 2.943 9.188 -14.391 1 98.56 76 GLY A N 1
ATOM 610 C CA . GLY A 1 76 ? 4.113 8.688 -15.094 1 98.56 76 GLY A CA 1
ATOM 611 C C . GLY A 1 76 ? 5.422 9.164 -14.492 1 98.56 76 GLY A C 1
ATOM 612 O O . GLY A 1 76 ? 6.328 9.586 -15.211 1 98.56 76 GLY A O 1
ATOM 613 N N . VAL A 1 77 ? 5.59 9.156 -13.164 1 98.81 77 VAL A N 1
ATOM 614 C CA . VAL A 1 77 ? 6.789 9.602 -12.461 1 98.81 77 VAL A CA 1
ATOM 615 C C . VAL A 1 77 ? 7.27 8.5 -11.523 1 98.81 77 VAL A C 1
ATOM 617 O O . VAL A 1 77 ? 6.602 7.473 -11.359 1 98.81 77 VAL A O 1
ATOM 620 N N . GLY A 1 78 ? 8.469 8.641 -10.875 1 98.62 78 GLY A N 1
ATOM 621 C CA . GLY A 1 78 ? 9.031 7.637 -9.977 1 98.62 78 GLY A CA 1
ATOM 622 C C . GLY A 1 78 ? 8.266 7.52 -8.672 1 98.62 78 GLY A C 1
ATOM 623 O O . GLY A 1 78 ? 7.652 8.484 -8.211 1 98.62 78 GLY A O 1
ATOM 624 N N . LEU A 1 79 ? 8.25 6.387 -8.133 1 98.88 79 LEU A N 1
ATOM 625 C CA . LEU A 1 79 ? 7.656 6.098 -6.828 1 98.88 79 LEU A CA 1
ATOM 626 C C . LEU A 1 79 ? 8.727 5.66 -5.832 1 98.88 79 LEU A C 1
ATOM 628 O O . LEU A 1 79 ? 9.477 4.719 -6.094 1 98.88 79 LEU A O 1
ATOM 632 N N . SER A 1 80 ? 8.867 6.336 -4.742 1 98.81 80 SER A N 1
ATOM 633 C CA . SER A 1 80 ? 9.773 6 -3.648 1 98.81 80 SER A CA 1
ATOM 634 C C . SER A 1 80 ? 9.008 5.754 -2.352 1 98.81 80 SER A C 1
ATOM 636 O O . SER A 1 80 ? 7.941 6.324 -2.137 1 98.81 80 SER A O 1
ATOM 638 N N . LEU A 1 81 ? 9.57 4.926 -1.516 1 98.88 81 LEU A N 1
ATOM 639 C CA . LEU A 1 81 ? 8.844 4.477 -0.333 1 98.88 81 LEU A CA 1
ATOM 640 C C . LEU A 1 81 ? 9.523 4.969 0.941 1 98.88 81 LEU A C 1
ATOM 642 O O . LEU A 1 81 ? 10.75 4.98 1.03 1 98.88 81 LEU A O 1
ATOM 646 N N . VAL A 1 82 ? 8.75 5.395 1.87 1 98.88 82 VAL A N 1
ATOM 647 C CA . VAL A 1 82 ? 9.156 5.613 3.254 1 98.88 82 VAL A CA 1
ATOM 648 C C . VAL A 1 82 ? 8.492 4.578 4.16 1 98.88 82 VAL A C 1
ATOM 650 O O . VAL A 1 82 ? 7.266 4.434 4.148 1 98.88 82 VAL A O 1
ATOM 653 N N . ARG A 1 83 ? 9.305 3.805 4.871 1 98.75 83 ARG A N 1
ATOM 654 C CA . ARG A 1 83 ? 8.773 2.693 5.656 1 98.75 83 ARG A CA 1
ATOM 655 C C . ARG A 1 83 ? 9.391 2.664 7.047 1 98.75 83 ARG A C 1
ATOM 657 O O . ARG A 1 83 ? 10.359 3.383 7.32 1 98.75 83 ARG A O 1
ATOM 664 N N . LYS A 1 84 ? 8.734 1.912 7.941 1 97.75 84 LYS A N 1
ATOM 665 C CA . LYS A 1 84 ? 9.297 1.674 9.266 1 97.75 84 LYS A CA 1
ATOM 666 C C . LYS A 1 84 ? 10.617 0.917 9.18 1 97.75 84 LYS A C 1
ATOM 668 O O . LYS A 1 84 ? 10.969 0.391 8.117 1 97.75 84 LYS A O 1
ATOM 673 N N . PRO A 1 85 ? 11.398 0.953 10.281 1 96.94 85 PRO A N 1
ATOM 674 C CA . PRO A 1 85 ? 12.703 0.279 10.266 1 96.94 85 PRO A CA 1
ATOM 675 C C . PRO A 1 85 ? 12.594 -1.192 9.867 1 96.94 85 PRO A C 1
ATOM 677 O O . PRO A 1 85 ? 11.602 -1.85 10.18 1 96.94 85 PRO A O 1
ATOM 680 N N . ASN A 1 86 ? 13.625 -1.664 9.109 1 95.81 86 ASN A N 1
ATOM 681 C CA . ASN A 1 86 ? 13.836 -3.066 8.766 1 95.81 86 ASN A CA 1
ATOM 682 C C . ASN A 1 86 ? 12.891 -3.521 7.66 1 95.81 86 ASN A C 1
ATOM 684 O O . ASN A 1 86 ? 12.711 -4.723 7.445 1 95.81 86 ASN A O 1
ATOM 688 N N . LYS A 1 87 ? 12.242 -2.508 6.973 1 97.5 87 LYS A N 1
ATOM 689 C CA . LYS A 1 87 ? 11.32 -2.873 5.902 1 97.5 87 LYS A CA 1
ATOM 690 C C . LYS A 1 87 ? 11.922 -2.566 4.531 1 97.5 87 LYS A C 1
ATOM 692 O O . LYS A 1 87 ? 11.359 -2.951 3.502 1 97.5 87 LYS A O 1
ATOM 697 N N . LEU A 1 88 ? 13.016 -1.909 4.516 1 98.44 88 LEU A N 1
ATOM 698 C CA . LEU A 1 88 ? 13.734 -1.583 3.287 1 98.44 88 LEU A CA 1
ATOM 699 C C . LEU A 1 88 ? 15.078 -2.311 3.234 1 98.44 88 LEU A C 1
ATOM 701 O O . LEU A 1 88 ? 15.891 -2.197 4.156 1 98.44 88 LEU A O 1
ATOM 705 N N . PRO A 1 89 ? 15.367 -2.939 2.141 1 97.81 89 PRO A N 1
ATOM 706 C CA . PRO A 1 89 ? 16.469 -3.9 2.137 1 97.81 89 PRO A CA 1
ATOM 707 C C . PRO A 1 89 ? 17.812 -3.252 1.81 1 97.81 89 PRO A C 1
ATOM 709 O O . PRO A 1 89 ? 18.859 -3.801 2.143 1 97.81 89 PRO A O 1
ATOM 712 N N . HIS A 1 90 ? 17.812 -2.178 1.149 1 97 90 HIS A N 1
ATOM 713 C CA . HIS A 1 90 ? 19.062 -1.523 0.757 1 97 90 HIS A CA 1
ATOM 714 C C . HIS A 1 90 ? 19.484 -0.479 1.785 1 97 90 HIS A C 1
ATOM 716 O O . HIS A 1 90 ? 18.828 -0.322 2.82 1 97 90 HIS A O 1
ATOM 722 N N . LYS A 1 91 ? 20.656 0.205 1.46 1 96.62 91 LYS A N 1
ATOM 723 C CA . LYS A 1 91 ? 21.141 1.245 2.361 1 96.62 91 LYS A CA 1
ATOM 724 C C . LYS A 1 91 ? 20.094 2.322 2.582 1 96.62 91 LYS A C 1
ATOM 726 O O . LYS A 1 91 ? 19.469 2.795 1.626 1 96.62 91 LYS A O 1
ATOM 731 N N . THR A 1 92 ? 19.781 2.693 3.936 1 97.56 92 THR A N 1
ATOM 732 C CA . THR A 1 92 ? 18.703 3.629 4.262 1 97.56 92 THR A CA 1
ATOM 733 C C . THR A 1 92 ? 19.25 4.797 5.086 1 97.56 92 THR A C 1
ATOM 735 O O . THR A 1 92 ? 20.312 4.699 5.684 1 97.56 92 THR A O 1
ATOM 738 N N . PHE A 1 93 ? 18.516 5.91 4.988 1 95.81 93 PHE A N 1
ATOM 739 C CA . PHE A 1 93 ? 18.5 6.961 6 1 95.81 93 PHE A CA 1
ATOM 740 C C . PHE A 1 93 ? 17.25 6.875 6.859 1 95.81 93 PHE A C 1
ATOM 742 O O . PHE A 1 93 ? 16.188 6.469 6.379 1 95.81 93 PHE A O 1
ATOM 749 N N . GLY A 1 94 ? 17.484 7.23 8.125 1 96.94 94 GLY A N 1
ATOM 750 C CA . GLY A 1 94 ? 16.328 7.227 9.008 1 96.94 94 GLY A CA 1
ATOM 751 C C . GLY A 1 94 ? 16.188 8.5 9.82 1 96.94 94 GLY A C 1
ATOM 752 O O . GLY A 1 94 ? 17.172 9.234 9.992 1 96.94 94 GLY A O 1
ATOM 753 N N . VAL A 1 95 ? 14.992 8.836 10.141 1 97.12 95 VAL A N 1
ATOM 754 C CA . VAL A 1 95 ? 14.672 9.969 11.008 1 97.12 95 VAL A CA 1
ATOM 755 C C . VAL A 1 95 ? 13.742 9.508 12.133 1 97.12 95 VAL A C 1
ATOM 757 O O . VAL A 1 95 ? 12.766 8.797 11.891 1 97.12 95 VAL A O 1
ATOM 760 N N . ASP A 1 96 ? 14.148 9.82 13.273 1 94.12 96 ASP A N 1
ATOM 761 C CA . ASP A 1 96 ? 13.297 9.594 14.43 1 94.12 96 ASP A CA 1
ATOM 762 C C . ASP A 1 96 ? 12.305 10.742 14.625 1 94.12 96 ASP A C 1
ATOM 764 O O . ASP A 1 96 ? 12.617 11.891 14.312 1 94.12 96 ASP A O 1
ATOM 768 N N . TYR A 1 97 ? 11.109 10.414 15.039 1 92 97 TYR A N 1
ATOM 769 C CA . TYR A 1 97 ? 10.125 11.445 15.344 1 92 97 TYR A CA 1
ATOM 770 C C . TYR A 1 97 ? 9.273 11.055 16.547 1 92 97 TYR A C 1
ATOM 772 O O . TYR A 1 97 ? 9.125 9.867 16.844 1 92 97 TYR A O 1
ATOM 780 N N . ALA A 1 98 ? 8.781 12.062 17.234 1 86 98 ALA A N 1
ATOM 781 C CA . ALA A 1 98 ? 8.047 11.859 18.484 1 86 98 ALA A CA 1
ATOM 782 C C . ALA A 1 98 ? 6.598 11.477 18.219 1 86 98 ALA A C 1
ATOM 784 O O . ALA A 1 98 ? 5.973 12.016 17.297 1 86 98 ALA A O 1
ATOM 785 N N . LEU A 1 99 ? 6.129 10.453 18.922 1 81.06 99 LEU A N 1
ATOM 786 C CA . LEU A 1 99 ? 4.707 10.125 19.016 1 81.06 99 LEU A CA 1
ATOM 787 C C . LEU A 1 99 ? 4.105 10.672 20.312 1 81.06 99 LEU A C 1
ATOM 789 O O . LEU A 1 99 ? 4.785 11.367 21.062 1 81.06 99 LEU A O 1
ATOM 793 N N . GLU A 1 100 ? 2.65 10.578 20.453 1 73.62 100 GLU A N 1
ATOM 794 C CA . GLU A 1 100 ? 2.053 10.961 21.719 1 73.62 100 GLU A CA 1
ATOM 795 C C . GLU A 1 100 ? 2.734 10.25 22.891 1 73.62 100 GLU A C 1
ATOM 797 O O . GLU A 1 100 ? 3.047 10.875 23.906 1 73.62 100 GLU A O 1
ATOM 802 N N . TYR A 1 101 ? 2.99 8.836 22.562 1 76.31 101 TYR A N 1
ATOM 803 C CA . TYR A 1 101 ? 3.736 8.055 23.547 1 76.31 101 TYR A CA 1
ATOM 804 C C . TYR A 1 101 ? 4.918 7.352 22.891 1 76.31 101 TYR A C 1
ATOM 806 O O . TYR A 1 101 ? 4.738 6.414 22.109 1 76.31 101 TYR A O 1
ATOM 814 N N . GLY A 1 102 ? 6.125 7.852 23.078 1 87 102 GLY A N 1
ATOM 815 C CA . GLY A 1 102 ? 7.328 7.191 22.594 1 87 102 GLY A CA 1
ATOM 816 C C . GLY A 1 102 ? 7.848 7.777 21.297 1 87 102 GLY A C 1
ATOM 817 O O . GLY A 1 102 ? 7.551 8.93 20.953 1 87 102 GLY A O 1
ATOM 818 N N . THR A 1 103 ? 8.859 7.109 20.703 1 91.25 103 THR A N 1
ATOM 819 C CA . THR A 1 103 ? 9.5 7.527 19.469 1 91.25 103 THR A CA 1
ATOM 820 C C . THR A 1 103 ? 9.32 6.469 18.375 1 91.25 103 THR A C 1
ATOM 822 O O . THR A 1 103 ? 9.125 5.289 18.688 1 91.25 103 THR A O 1
ATOM 825 N N . ASP A 1 104 ? 9.117 7.012 17.297 1 93.38 104 ASP A N 1
ATOM 826 C CA . ASP A 1 104 ? 9.102 6.141 16.125 1 93.38 104 ASP A CA 1
ATOM 827 C C . ASP A 1 104 ? 10.117 6.594 15.086 1 93.38 104 ASP A C 1
ATOM 829 O O . ASP A 1 104 ? 10.75 7.641 15.242 1 93.38 104 ASP A O 1
ATOM 833 N N . ARG A 1 105 ? 10.445 5.707 14.195 1 97.31 105 ARG A N 1
ATOM 834 C CA . ARG A 1 105 ? 11.438 5.969 13.156 1 97.31 105 ARG A CA 1
ATOM 835 C C . ARG A 1 105 ? 10.922 5.566 11.781 1 97.31 105 ARG A C 1
ATOM 837 O O . ARG A 1 105 ? 10.258 4.539 11.641 1 97.31 105 ARG A O 1
ATOM 844 N N . VAL A 1 106 ? 11.148 6.422 10.781 1 98.44 106 VAL A N 1
ATOM 845 C CA . VAL A 1 106 ? 10.898 6.059 9.391 1 98.44 106 VAL A CA 1
ATOM 846 C C . VAL A 1 106 ? 12.203 6.09 8.602 1 98.44 106 VAL A C 1
ATOM 848 O O . VAL A 1 106 ? 13.141 6.801 8.969 1 98.44 106 VAL A O 1
ATOM 851 N N . GLU A 1 107 ? 12.273 5.289 7.594 1 98.56 107 GLU A N 1
ATOM 852 C CA . GLU A 1 107 ? 13.469 5.141 6.773 1 98.56 107 GLU A CA 1
ATOM 853 C C . GLU A 1 107 ? 13.141 5.258 5.289 1 98.56 107 GLU A C 1
ATOM 855 O O . GLU A 1 107 ? 12.008 4.992 4.879 1 98.56 107 GLU A O 1
ATOM 860 N N . MET A 1 108 ? 14.102 5.656 4.508 1 98.44 108 MET A N 1
ATOM 861 C CA . MET A 1 108 ? 14.07 5.727 3.051 1 98.44 108 MET A CA 1
ATOM 862 C C . MET A 1 108 ? 15.398 5.262 2.459 1 98.44 108 MET A C 1
ATOM 864 O O . MET A 1 108 ? 16.453 5.469 3.055 1 98.44 108 MET A O 1
ATOM 868 N N . HIS A 1 109 ? 15.328 4.57 1.316 1 98 109 HIS A N 1
ATOM 869 C CA . HIS A 1 109 ? 16.578 4.215 0.638 1 98 109 HIS A CA 1
ATOM 870 C C . HIS A 1 109 ? 17.359 5.457 0.252 1 98 109 HIS A C 1
ATOM 872 O O . HIS A 1 109 ? 16.797 6.453 -0.19 1 98 109 HIS A O 1
ATOM 878 N N . VAL A 1 110 ? 18.719 5.355 0.315 1 95.94 110 VAL A N 1
ATOM 879 C CA . VAL A 1 110 ? 19.594 6.484 0.009 1 95.94 110 VAL A CA 1
ATOM 880 C C . VAL A 1 110 ? 19.453 6.863 -1.463 1 95.94 110 VAL A C 1
ATOM 882 O O . VAL A 1 110 ? 19.75 7.996 -1.852 1 95.94 110 VAL A O 1
ATOM 885 N N . ASP A 1 111 ? 18.906 5.902 -2.289 1 96.06 111 ASP A N 1
ATOM 886 C CA . ASP A 1 111 ? 18.719 6.148 -3.715 1 96.06 111 ASP A CA 1
ATOM 887 C C . ASP A 1 111 ? 17.234 6.234 -4.059 1 96.06 111 ASP A C 1
ATOM 889 O O . ASP A 1 111 ? 16.828 5.961 -5.191 1 96.06 111 ASP A O 1
ATOM 893 N N . GLY A 1 112 ? 16.406 6.52 -3.029 1 95.88 112 GLY A N 1
ATOM 894 C CA . GLY A 1 112 ? 14.961 6.57 -3.234 1 95.88 112 GLY A CA 1
ATOM 895 C C . GLY A 1 112 ? 14.531 7.695 -4.156 1 95.88 112 GLY A C 1
ATOM 896 O O . GLY A 1 112 ? 13.539 7.57 -4.879 1 95.88 112 GLY A O 1
ATOM 897 N N . VAL A 1 113 ? 15.227 8.789 -4.109 1 96.94 113 VAL A N 1
ATOM 898 C CA . VAL A 1 113 ? 14.969 9.914 -5.004 1 96.94 113 VAL A CA 1
ATOM 899 C C . VAL A 1 113 ? 16.297 10.469 -5.531 1 96.94 113 VAL A C 1
ATOM 901 O O . VAL A 1 113 ? 17.344 10.289 -4.906 1 96.94 113 VAL A O 1
ATOM 904 N N . ASP A 1 114 ? 16.203 11.094 -6.68 1 94.94 114 ASP A N 1
ATOM 905 C CA . ASP A 1 114 ? 17.391 11.703 -7.266 1 94.94 114 ASP A CA 1
ATOM 906 C C . ASP A 1 114 ? 17.656 13.078 -6.652 1 94.94 114 ASP A C 1
ATOM 908 O O . ASP A 1 114 ? 16.734 13.766 -6.223 1 94.94 114 ASP A O 1
ATOM 912 N N . ASP A 1 115 ? 18.969 13.32 -6.676 1 95.06 115 ASP A N 1
ATOM 913 C CA . ASP A 1 115 ? 19.344 14.68 -6.297 1 95.06 115 ASP A CA 1
ATOM 914 C C . ASP A 1 115 ? 18.594 15.711 -7.152 1 95.06 115 ASP A C 1
ATOM 916 O O . ASP A 1 115 ? 18.406 15.5 -8.352 1 95.06 115 ASP A O 1
ATOM 920 N N . ASP A 1 116 ? 18.078 16.797 -6.461 1 97.25 116 ASP A N 1
ATOM 921 C CA . ASP A 1 116 ? 17.453 17.969 -7.082 1 97.25 116 ASP A CA 1
ATOM 922 C C . ASP A 1 116 ? 16.094 17.609 -7.684 1 97.25 116 ASP A C 1
ATOM 924 O O . ASP A 1 116 ? 15.531 18.375 -8.461 1 97.25 116 ASP A O 1
ATOM 928 N N . SER A 1 117 ? 15.672 16.375 -7.32 1 98 117 SER A N 1
ATOM 929 C CA . SER A 1 117 ? 14.352 15.992 -7.812 1 98 117 SER A CA 1
ATOM 930 C C . SER A 1 117 ? 13.25 16.703 -7.027 1 98 117 SER A C 1
ATOM 932 O O . SER A 1 117 ? 13.484 17.156 -5.91 1 98 117 SER A O 1
ATOM 934 N N . ARG A 1 118 ? 12.109 16.859 -7.652 1 98.75 118 ARG A N 1
ATOM 935 C CA . ARG A 1 118 ? 10.906 17.453 -7.066 1 98.75 118 ARG A CA 1
ATOM 936 C C . ARG A 1 118 ? 9.875 16.375 -6.746 1 98.75 118 ARG A C 1
ATOM 938 O O . ARG A 1 118 ? 9.453 15.633 -7.633 1 98.75 118 ARG A O 1
ATOM 945 N N . VAL A 1 119 ? 9.438 16.406 -5.434 1 98.44 119 VAL A N 1
ATOM 946 C CA . VAL A 1 119 ? 8.68 15.242 -5 1 98.44 119 VAL A CA 1
ATOM 947 C C . VAL A 1 119 ? 7.367 15.695 -4.352 1 98.44 119 VAL A C 1
ATOM 949 O O . VAL A 1 119 ? 7.293 16.781 -3.785 1 98.44 119 VAL A O 1
ATOM 952 N N . VAL A 1 120 ? 6.309 14.945 -4.516 1 98.94 120 VAL A N 1
ATOM 953 C CA . VAL A 1 120 ? 5.105 15.039 -3.699 1 98.94 120 VAL A CA 1
ATOM 954 C C . VAL A 1 120 ? 5.074 13.898 -2.686 1 98.94 120 VAL A C 1
ATOM 956 O O . VAL A 1 120 ? 5.281 12.734 -3.045 1 98.94 120 VAL A O 1
ATOM 959 N N . VAL A 1 121 ? 4.906 14.234 -1.403 1 98.94 121 VAL A N 1
ATOM 960 C CA . VAL A 1 121 ? 4.766 13.258 -0.332 1 98.94 121 VAL A CA 1
ATOM 961 C C . VAL A 1 121 ? 3.291 12.906 -0.139 1 98.94 121 VAL A C 1
ATOM 963 O O . VAL A 1 121 ? 2.447 13.805 -0.027 1 98.94 121 VAL A O 1
ATOM 966 N N . VAL A 1 122 ? 2.953 11.633 -0.063 1 98.94 122 VAL A N 1
ATOM 967 C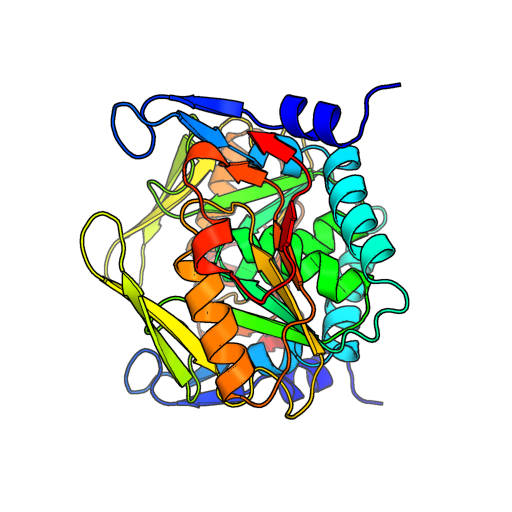 CA . VAL A 1 122 ? 1.554 11.219 -0.046 1 98.94 122 VAL A CA 1
ATOM 968 C C . VAL A 1 122 ? 1.303 10.289 1.138 1 98.94 122 VAL A C 1
ATOM 970 O O . VAL A 1 122 ? 2.066 9.344 1.369 1 98.94 122 VAL A O 1
ATOM 973 N N . ASP A 1 123 ? 0.282 10.531 1.902 1 98.88 123 ASP A N 1
ATOM 974 C CA . ASP A 1 123 ? -0.276 9.672 2.939 1 98.88 123 ASP A CA 1
ATOM 975 C C . ASP A 1 123 ? -1.798 9.781 2.986 1 98.88 123 ASP A C 1
ATOM 977 O O . ASP A 1 123 ? -2.381 10.672 2.359 1 98.88 123 ASP A O 1
ATOM 981 N N . ASP A 1 124 ? -2.494 8.844 3.676 1 98.81 124 ASP A N 1
ATOM 982 C CA . ASP A 1 124 ? -3.953 8.875 3.699 1 98.81 124 ASP A CA 1
ATOM 983 C C . ASP A 1 124 ? -4.461 9.898 4.719 1 98.81 124 ASP A C 1
ATOM 985 O O . ASP A 1 124 ? -5.441 10.602 4.465 1 98.81 124 ASP A O 1
ATOM 989 N N . VAL A 1 125 ? -3.762 9.992 5.902 1 98.44 125 VAL A N 1
ATOM 990 C CA . VAL A 1 125 ? -4.289 10.836 6.969 1 98.44 125 VAL A CA 1
ATOM 991 C C . VAL A 1 125 ? -3.186 11.734 7.516 1 98.44 125 VAL A C 1
ATOM 993 O O . VAL A 1 125 ? -2.084 11.266 7.812 1 98.44 125 VAL A O 1
ATOM 996 N N . LEU A 1 126 ? -3.447 13.008 7.574 1 98.44 126 LEU A N 1
ATOM 997 C CA . LEU A 1 126 ? -2.668 13.938 8.391 1 98.44 126 LEU A CA 1
ATOM 998 C C . LEU A 1 126 ? -3.248 14.047 9.797 1 98.44 126 LEU A C 1
ATOM 1000 O O . LEU A 1 126 ? -4.324 14.617 9.984 1 98.44 126 LEU A O 1
ATOM 1004 N N . ALA A 1 127 ? -2.605 13.406 10.656 1 95.75 127 ALA A N 1
ATOM 1005 C CA . ALA A 1 127 ? -3.002 13.531 12.055 1 95.75 127 ALA A CA 1
ATOM 1006 C C . ALA A 1 127 ? -2.123 14.539 12.789 1 95.75 127 ALA A C 1
ATOM 1008 O O . ALA A 1 127 ? -2.352 15.75 12.695 1 95.75 127 ALA A O 1
ATOM 1009 N N . THR A 1 128 ? -1.061 14.117 13.461 1 94.81 128 THR A N 1
ATOM 1010 C CA . THR A 1 128 ? -0.204 15.039 14.203 1 94.81 128 THR A CA 1
ATOM 1011 C C . THR A 1 128 ? 0.896 15.594 13.305 1 94.81 128 THR A C 1
ATOM 1013 O O . THR A 1 128 ? 1.561 16.562 13.656 1 94.81 128 THR A O 1
ATOM 1016 N N . GLY A 1 129 ? 1.115 14.906 12.219 1 96.56 129 GLY A N 1
ATOM 1017 C CA . GLY A 1 129 ? 2.051 15.43 11.234 1 96.56 129 GLY A CA 1
ATOM 1018 C C . GLY A 1 129 ? 3.469 14.93 11.438 1 96.56 129 GLY A C 1
ATOM 1019 O O . GLY A 1 129 ? 4.355 15.219 10.633 1 96.56 129 GLY A O 1
ATOM 1020 N N . GLY A 1 130 ? 3.732 14.125 12.492 1 96.12 130 GLY A N 1
ATOM 1021 C CA . GLY A 1 130 ? 5.066 13.648 12.812 1 96.12 130 GLY A CA 1
ATOM 1022 C C . GLY A 1 130 ? 5.688 12.812 11.711 1 96.12 130 GLY A C 1
ATOM 1023 O O . GLY A 1 130 ? 6.828 13.062 11.305 1 96.12 130 GLY A O 1
ATOM 1024 N N . THR A 1 131 ? 4.941 11.852 11.18 1 97.31 131 THR A N 1
ATOM 1025 C CA . THR A 1 131 ? 5.453 10.969 10.133 1 97.31 131 THR A CA 1
ATOM 1026 C C . THR A 1 131 ? 5.75 11.766 8.859 1 97.31 131 THR A C 1
ATOM 1028 O O . THR A 1 131 ? 6.809 11.602 8.258 1 97.31 131 THR A O 1
ATOM 1031 N N . ALA A 1 132 ? 4.852 12.656 8.492 1 98.5 132 ALA A N 1
ATOM 1032 C CA . ALA A 1 132 ? 5.027 13.461 7.285 1 98.5 132 ALA A CA 1
ATOM 1033 C C . ALA A 1 132 ? 6.242 14.375 7.414 1 98.5 132 ALA A C 1
ATOM 1035 O O . ALA A 1 132 ? 7.02 14.523 6.465 1 98.5 132 ALA A O 1
ATOM 1036 N N . ALA A 1 133 ? 6.383 14.969 8.586 1 98.31 133 ALA A N 1
ATOM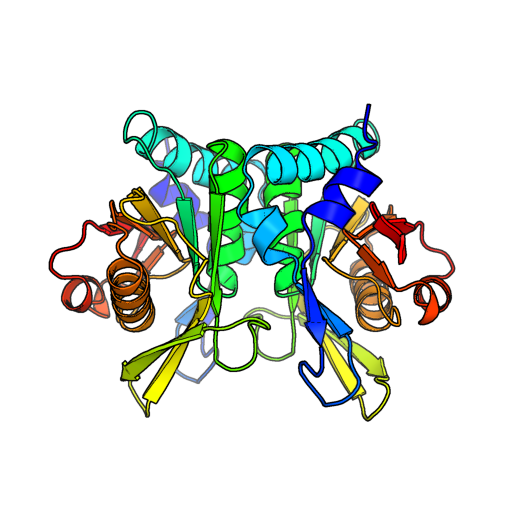 1037 C CA . ALA A 1 133 ? 7.531 15.844 8.805 1 98.31 133 ALA A CA 1
ATOM 1038 C C . ALA A 1 133 ? 8.844 15.062 8.719 1 98.31 133 ALA A C 1
ATOM 1040 O O . ALA A 1 133 ? 9.805 15.531 8.102 1 98.31 133 ALA A O 1
ATOM 1041 N N . ALA A 1 134 ? 8.906 13.93 9.344 1 98.25 134 ALA A N 1
ATOM 1042 C CA . ALA A 1 134 ? 10.078 13.062 9.273 1 98.25 134 ALA A CA 1
ATOM 1043 C C . ALA A 1 134 ? 10.375 12.664 7.828 1 98.25 134 ALA A C 1
ATOM 1045 O O . ALA A 1 134 ? 11.539 12.602 7.418 1 98.25 134 ALA A O 1
ATOM 1046 N N . THR A 1 135 ? 9.344 12.383 7.043 1 98.56 135 THR A N 1
ATOM 1047 C CA . THR A 1 135 ? 9.484 12.031 5.637 1 98.56 135 THR A CA 1
ATOM 1048 C C . THR A 1 135 ? 10.07 13.195 4.844 1 98.56 135 THR A C 1
ATOM 1050 O O . THR A 1 135 ? 10.961 13.008 4.02 1 98.56 135 THR A O 1
ATOM 1053 N N . CYS A 1 136 ? 9.555 14.398 5.062 1 98.56 136 CYS A N 1
ATOM 1054 C CA . CYS A 1 136 ? 10.102 15.578 4.395 1 98.56 136 CYS A CA 1
ATOM 1055 C C . CYS A 1 136 ? 11.586 15.719 4.684 1 98.56 136 CYS A C 1
ATOM 1057 O O . CYS A 1 136 ? 12.375 16.016 3.783 1 98.56 136 CYS A O 1
ATOM 1059 N N . GLU A 1 137 ? 11.93 15.477 5.949 1 97.69 137 GLU A N 1
ATOM 1060 C CA . GLU A 1 137 ? 13.336 15.555 6.328 1 97.69 137 GLU A CA 1
ATOM 1061 C C . GLU A 1 137 ? 14.164 14.523 5.562 1 97.69 137 GLU A C 1
ATOM 1063 O O . GLU A 1 137 ? 15.25 14.844 5.07 1 97.69 137 GLU A O 1
ATOM 1068 N N . LEU A 1 138 ? 13.719 13.336 5.445 1 98.12 138 LEU A N 1
ATOM 1069 C CA . LEU A 1 138 ? 14.414 12.289 4.703 1 98.12 138 LEU A CA 1
ATOM 1070 C C . LEU A 1 138 ? 14.617 12.695 3.248 1 98.12 138 LEU A C 1
ATOM 1072 O O . LEU A 1 138 ? 15.719 12.539 2.707 1 98.12 138 LEU A O 1
ATOM 1076 N N . VAL A 1 139 ? 13.578 13.188 2.562 1 98.06 139 VAL A N 1
ATOM 1077 C CA . VAL A 1 139 ? 13.617 13.602 1.164 1 98.06 139 VAL A CA 1
ATOM 1078 C C . VAL A 1 139 ? 14.664 14.695 0.979 1 98.06 139 VAL A C 1
ATOM 1080 O O . VAL A 1 139 ? 15.477 14.633 0.054 1 98.06 139 VAL A O 1
ATOM 1083 N N . GLU A 1 140 ? 14.641 15.625 1.907 1 96.88 140 GLU A N 1
ATOM 1084 C CA . GLU A 1 140 ? 15.547 16.766 1.813 1 96.88 140 GLU A CA 1
ATOM 1085 C C . GLU A 1 140 ? 16.984 16.344 2.082 1 96.88 140 GLU A C 1
ATOM 1087 O O . GLU A 1 140 ? 17.922 16.891 1.491 1 96.88 140 GLU A O 1
ATOM 1092 N N . ARG A 1 141 ? 17.188 15.359 2.859 1 94.31 141 ARG A N 1
ATOM 1093 C CA . ARG A 1 141 ? 18.516 14.812 3.111 1 94.31 141 ARG A CA 1
ATOM 1094 C C . ARG A 1 141 ? 19.078 14.141 1.864 1 94.31 141 ARG A C 1
ATOM 1096 O O . ARG A 1 141 ? 20.297 14.078 1.681 1 94.31 141 ARG A O 1
ATOM 1103 N N . CYS A 1 142 ? 18.234 13.641 1.036 1 93.12 142 CYS A N 1
ATOM 1104 C CA . CYS A 1 142 ? 18.641 13.016 -0.214 1 93.12 142 CYS A CA 1
ATOM 1105 C C . CYS A 1 142 ? 18.953 14.062 -1.274 1 93.12 142 CYS A C 1
ATOM 1107 O O . CYS A 1 142 ? 19.422 13.727 -2.369 1 93.12 142 CYS A O 1
ATOM 1109 N N . GLY A 1 143 ? 18.672 15.328 -0.957 1 95.56 143 GLY A N 1
ATOM 1110 C CA . GLY A 1 143 ? 18.969 16.422 -1.88 1 95.56 143 GLY A CA 1
ATOM 1111 C C . GLY A 1 143 ? 17.812 16.766 -2.777 1 95.56 143 GLY A C 1
ATOM 1112 O O . GLY A 1 143 ? 17.969 17.5 -3.754 1 95.56 143 GLY A O 1
ATOM 1113 N N . ALA A 1 144 ? 16.641 16.219 -2.465 1 97.81 144 ALA A N 1
ATOM 1114 C CA . ALA A 1 144 ? 15.438 16.516 -3.23 1 97.81 144 ALA A CA 1
ATOM 1115 C C . ALA A 1 144 ? 14.602 17.594 -2.555 1 97.81 144 ALA A C 1
ATOM 1117 O O . ALA A 1 144 ? 14.922 18.031 -1.445 1 97.81 144 ALA A O 1
ATOM 1118 N N . SER A 1 145 ? 13.594 18.109 -3.242 1 98.31 145 SER A N 1
ATOM 1119 C CA . SER A 1 145 ? 12.695 19.141 -2.719 1 98.31 145 SER A CA 1
ATOM 1120 C C . SER A 1 145 ? 11.258 18.641 -2.631 1 98.31 145 SER A C 1
ATOM 1122 O O . SER A 1 145 ? 10.773 17.969 -3.547 1 98.31 145 SER A O 1
ATOM 1124 N N . VAL A 1 146 ? 10.68 18.922 -1.55 1 98.62 146 VAL A N 1
ATOM 1125 C CA . VAL A 1 146 ? 9.281 18.578 -1.365 1 98.62 146 VAL A CA 1
ATOM 1126 C C . VAL A 1 146 ? 8.391 19.672 -1.943 1 98.62 146 VAL A C 1
ATOM 1128 O O . VAL A 1 146 ? 8.375 20.797 -1.44 1 98.62 146 VAL A O 1
ATOM 1131 N N . VAL A 1 147 ? 7.629 19.359 -2.973 1 98.75 147 VAL A N 1
ATOM 1132 C CA . VAL A 1 147 ? 6.719 20.312 -3.598 1 98.75 147 VAL A CA 1
ATOM 1133 C C . VAL A 1 147 ? 5.469 20.469 -2.732 1 98.75 147 VAL A C 1
ATOM 1135 O O . VAL A 1 147 ? 4.98 21.578 -2.537 1 98.75 147 VAL A O 1
ATOM 1138 N N . GLU A 1 148 ? 4.945 19.406 -2.197 1 98.88 148 GLU A N 1
ATOM 1139 C CA . GLU A 1 148 ? 3.742 19.406 -1.373 1 98.88 148 GLU A CA 1
ATOM 1140 C C . GLU A 1 148 ? 3.533 18.062 -0.682 1 98.88 148 GLU A C 1
ATOM 1142 O O . GLU A 1 148 ? 3.986 17.031 -1.175 1 98.88 148 GLU A O 1
ATOM 1147 N N . CYS A 1 149 ? 2.98 18.094 0.455 1 98.94 149 CYS A N 1
ATOM 1148 C CA . CYS A 1 149 ? 2.445 16.922 1.124 1 98.94 149 CYS A CA 1
ATOM 1149 C C . CYS A 1 149 ? 0.95 16.781 0.867 1 98.94 149 CYS A C 1
ATOM 1151 O O . CYS A 1 149 ? 0.179 17.703 1.136 1 98.94 149 CYS A O 1
ATOM 1153 N N . ALA A 1 150 ? 0.534 15.664 0.338 1 98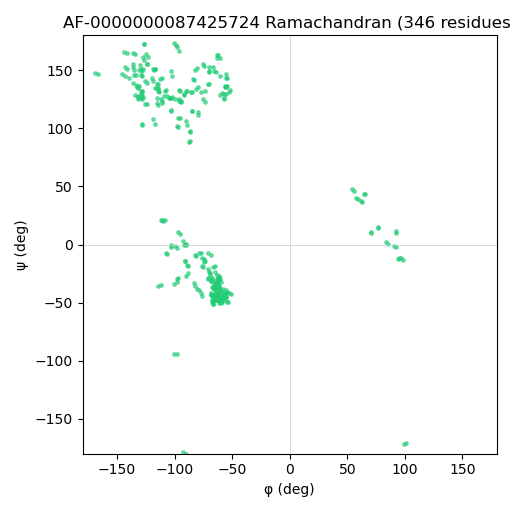.94 150 ALA A N 1
ATOM 1154 C CA . ALA A 1 150 ? -0.85 15.438 -0.069 1 98.94 150 ALA A CA 1
ATOM 1155 C C . ALA A 1 150 ? -1.495 14.344 0.775 1 98.94 150 ALA A C 1
ATOM 1157 O O . ALA A 1 150 ? -0.902 13.281 0.987 1 98.94 150 ALA A O 1
ATOM 1158 N N . PHE A 1 151 ? -2.75 14.578 1.249 1 98.88 151 PHE A N 1
ATOM 1159 C CA . PHE A 1 151 ? -3.488 13.664 2.113 1 98.88 151 PHE A CA 1
ATOM 1160 C C . PHE A 1 151 ? -4.93 13.516 1.64 1 98.88 151 PHE A C 1
ATOM 1162 O O . PHE A 1 151 ? -5.512 14.461 1.101 1 98.88 151 PHE A O 1
ATOM 1169 N N . LEU A 1 152 ? -5.477 12.305 1.824 1 98.94 152 LEU A N 1
ATOM 1170 C CA . LEU A 1 152 ? -6.91 12.133 1.621 1 98.94 152 LEU A CA 1
ATOM 1171 C C . LEU A 1 152 ? -7.707 12.898 2.676 1 98.94 152 LEU A C 1
ATOM 1173 O O . LEU A 1 152 ? -8.602 13.672 2.342 1 98.94 152 LEU A O 1
ATOM 1177 N N . ILE A 1 153 ? -7.32 12.648 3.957 1 98.69 153 ILE A N 1
ATOM 1178 C CA . ILE A 1 153 ? -8.055 13.281 5.051 1 98.69 153 ILE A CA 1
ATOM 1179 C C . ILE A 1 153 ? -7.074 14 5.977 1 98.69 153 ILE A C 1
ATOM 1181 O O . ILE A 1 153 ? -5.91 13.609 6.086 1 98.69 153 ILE A O 1
ATOM 1185 N N . GLU A 1 154 ? -7.531 15.023 6.59 1 98.69 154 GLU A N 1
ATOM 1186 C CA . GLU A 1 154 ? -6.836 15.781 7.625 1 98.69 154 GLU A CA 1
ATOM 1187 C C . GLU A 1 154 ? -7.676 15.883 8.898 1 98.69 154 GLU A C 1
ATOM 1189 O O . GLU A 1 154 ? -8.859 16.219 8.836 1 98.69 154 GLU A O 1
ATOM 1194 N N . LEU A 1 155 ? -7.109 15.375 9.984 1 97.81 155 LEU A N 1
ATOM 1195 C CA . LEU A 1 155 ? -7.703 15.609 11.297 1 97.81 155 LEU A CA 1
ATOM 1196 C C . LEU A 1 155 ? -7.195 16.906 11.898 1 97.81 155 LEU A C 1
ATOM 1198 O O . LEU A 1 155 ? -6.266 16.906 12.711 1 97.81 155 LEU A O 1
ATOM 1202 N N . ASP A 1 156 ? -7.883 17.906 11.57 1 97.12 156 ASP A N 1
ATOM 1203 C CA . ASP A 1 156 ? -7.43 19.266 11.836 1 97.12 156 ASP A CA 1
ATOM 1204 C C . ASP A 1 156 ? -7.262 19.516 13.336 1 97.12 156 ASP A C 1
ATOM 1206 O O . ASP A 1 156 ? -6.398 20.281 13.75 1 97.12 156 ASP A O 1
ATOM 1210 N N . PHE A 1 157 ? -7.996 18.891 14.148 1 95.06 157 PHE A N 1
ATOM 1211 C CA . PHE A 1 157 ? -7.969 19.125 15.586 1 95.06 157 PHE A CA 1
ATOM 1212 C C . PHE A 1 157 ? -6.676 18.594 16.203 1 95.06 157 PHE A C 1
ATOM 1214 O O . PHE A 1 157 ? -6.355 18.891 17.344 1 95.06 157 PHE A O 1
ATOM 1221 N N . LEU A 1 158 ? -5.891 17.906 15.391 1 95.44 158 LEU A N 1
ATOM 1222 C CA . LEU A 1 158 ? -4.621 17.391 15.891 1 95.44 158 LEU A CA 1
ATOM 1223 C C . LEU A 1 158 ? -3.467 18.297 15.461 1 95.44 158 LEU A C 1
ATOM 1225 O O . LEU A 1 158 ? -2.307 18.016 15.773 1 95.44 158 LEU A O 1
ATOM 1229 N N . ASN A 1 159 ? -3.707 19.328 14.734 1 96.88 159 ASN A N 1
ATOM 1230 C CA . ASN A 1 159 ? -2.781 20.406 14.383 1 96.88 159 ASN A CA 1
ATOM 1231 C C . ASN A 1 159 ? -1.54 19.859 13.672 1 96.88 159 ASN A C 1
ATOM 1233 O O . ASN A 1 159 ? -0.423 20.297 13.961 1 96.88 159 ASN A O 1
ATOM 1237 N N . GLY A 1 160 ? -1.751 18.891 12.789 1 96.5 160 GLY A N 1
ATOM 1238 C CA . GLY A 1 160 ? -0.64 18.266 12.086 1 96.5 160 GLY A CA 1
ATOM 1239 C C . GLY A 1 160 ? 0.132 19.219 11.203 1 96.5 160 GLY A C 1
ATOM 1240 O O . GLY A 1 160 ? 1.333 19.047 10.992 1 96.5 160 GLY A O 1
ATOM 1241 N N . ARG A 1 161 ? -0.444 20.25 10.656 1 97.69 161 ARG A N 1
ATOM 1242 C CA . ARG A 1 161 ? 0.192 21.219 9.766 1 97.69 161 ARG A CA 1
ATOM 1243 C C . ARG A 1 161 ? 1.305 21.969 10.484 1 97.69 161 ARG A C 1
ATOM 1245 O O . ARG A 1 161 ? 2.234 22.469 9.844 1 97.69 161 ARG A O 1
ATOM 1252 N N . GLU A 1 162 ? 1.175 22.062 11.773 1 96.81 162 GLU A N 1
ATOM 1253 C CA . GLU A 1 162 ? 2.203 22.781 12.523 1 96.81 162 GLU A CA 1
ATOM 1254 C C . GLU A 1 162 ? 3.566 22.109 12.367 1 96.81 162 GLU A C 1
ATOM 1256 O O . GLU A 1 162 ? 4.59 22.797 12.289 1 96.81 162 GLU A O 1
ATOM 1261 N N . LYS A 1 163 ? 3.592 20.828 12.312 1 95.94 163 LYS A N 1
ATOM 1262 C CA . LYS A 1 163 ? 4.844 20.094 12.156 1 95.94 163 LYS A CA 1
ATOM 1263 C C . LYS A 1 163 ? 5.367 20.203 10.727 1 95.94 163 LYS A C 1
ATOM 1265 O O . LYS A 1 163 ? 6.516 19.859 10.453 1 95.94 163 LYS A O 1
ATOM 1270 N N . LEU A 1 164 ? 4.508 20.641 9.844 1 98 164 LEU A N 1
ATOM 1271 C CA . LEU A 1 164 ? 4.867 20.703 8.43 1 98 164 LEU A CA 1
ATOM 1272 C C . LEU A 1 164 ? 5.055 22.141 7.984 1 98 164 LEU A C 1
ATOM 1274 O O . LEU A 1 164 ? 4.91 22.453 6.797 1 98 164 LEU A O 1
ATOM 1278 N N . GLU A 1 165 ? 5.293 22.938 8.984 1 96.56 165 GLU A N 1
ATOM 1279 C CA . GLU A 1 165 ? 5.574 24.328 8.656 1 96.56 165 GLU A CA 1
ATOM 1280 C C . GLU A 1 165 ? 6.695 24.438 7.621 1 96.56 165 GLU A C 1
ATOM 1282 O O . GLU A 1 165 ? 7.711 23.75 7.73 1 96.56 165 GLU A O 1
ATOM 1287 N N . GLY A 1 166 ? 6.508 25.234 6.523 1 96.69 166 GLY A N 1
ATOM 1288 C CA . GLY A 1 166 ? 7.484 25.391 5.457 1 96.69 166 GLY A CA 1
ATOM 1289 C C . GLY A 1 166 ? 7.195 24.516 4.254 1 96.69 166 GLY A C 1
ATOM 1290 O O . GLY A 1 166 ? 7.824 24.656 3.205 1 96.69 166 GLY A O 1
ATOM 1291 N N . HIS A 1 167 ? 6.324 23.609 4.465 1 98.25 167 HIS A N 1
ATOM 1292 C CA . HIS A 1 167 ? 5.898 22.75 3.365 1 98.25 167 HIS A CA 1
ATOM 1293 C C . HIS A 1 167 ? 4.457 23.047 2.967 1 98.25 167 HIS A C 1
ATOM 1295 O O . HIS A 1 167 ? 3.621 23.344 3.82 1 98.25 167 HIS A O 1
ATOM 1301 N N . GLU A 1 168 ? 4.156 22.984 1.691 1 98.56 168 GLU A N 1
ATOM 1302 C CA . GLU A 1 168 ? 2.768 23.016 1.248 1 98.56 168 GLU A CA 1
ATOM 1303 C C . GLU A 1 168 ? 2.043 21.719 1.607 1 98.56 168 GLU A C 1
ATOM 1305 O O . GLU A 1 168 ? 2.617 20.641 1.51 1 98.56 168 GLU A O 1
ATOM 1310 N N . VAL A 1 169 ? 0.818 21.922 2.062 1 98.75 169 VAL A N 1
ATOM 1311 C CA . VAL A 1 169 ? 0.005 20.766 2.465 1 98.75 169 VAL A CA 1
ATOM 1312 C C . VAL A 1 169 ? -1.355 20.844 1.774 1 98.75 169 VAL A C 1
ATOM 1314 O O . VAL A 1 169 ? -1.983 21.891 1.726 1 98.75 169 VAL A O 1
ATOM 1317 N N . HIS A 1 170 ? -1.811 19.781 1.188 1 98.81 170 HIS A N 1
ATOM 1318 C CA . HIS A 1 170 ? -3.131 19.672 0.582 1 98.81 170 HIS A CA 1
ATOM 1319 C C . HIS A 1 170 ? -3.867 18.438 1.101 1 98.81 170 HIS A C 1
ATOM 1321 O O . HIS A 1 170 ? -3.322 17.328 1.089 1 98.81 170 HIS A O 1
ATOM 1327 N N . SER A 1 171 ? -5.047 18.594 1.623 1 98.69 171 SER A N 1
ATOM 1328 C CA . SER A 1 171 ? -5.941 17.531 2.057 1 98.69 171 SER A CA 1
ATOM 1329 C C . SER A 1 171 ? -7.301 17.625 1.371 1 98.69 171 SER A C 1
ATOM 1331 O O . SER A 1 171 ? -7.828 18.734 1.191 1 98.69 171 SER A O 1
ATOM 1333 N N . LEU A 1 172 ? -7.906 16.562 0.956 1 98.75 172 LEU A N 1
ATOM 1334 C CA . LEU A 1 172 ? -9.148 16.562 0.192 1 98.75 172 LEU A CA 1
ATOM 1335 C C . LEU A 1 172 ? -10.352 16.703 1.116 1 98.75 172 LEU A C 1
ATOM 1337 O O . LEU A 1 172 ? -11.367 17.297 0.741 1 98.75 172 LEU A O 1
ATOM 1341 N N . ALA A 1 173 ? -10.328 16.109 2.342 1 98.62 173 ALA A N 1
ATOM 1342 C CA . ALA A 1 173 ? -11.406 16.203 3.328 1 98.62 173 ALA A CA 1
ATOM 1343 C C . ALA A 1 173 ? -10.852 16.562 4.703 1 98.62 173 ALA A C 1
ATOM 1345 O O . ALA A 1 173 ? -9.922 15.922 5.199 1 98.62 173 ALA A O 1
ATOM 1346 N N . VAL A 1 174 ? -11.328 17.562 5.293 1 98.19 174 VAL A N 1
ATOM 1347 C CA . VAL A 1 174 ? -10.852 18.047 6.582 1 98.19 174 VAL A CA 1
ATOM 1348 C C . VAL A 1 174 ? -11.922 17.828 7.648 1 98.19 174 VAL A C 1
ATOM 1350 O O . VAL A 1 174 ? -13.094 18.156 7.438 1 98.19 174 VAL A O 1
ATOM 1353 N N . TYR A 1 175 ? -11.555 17.156 8.719 1 97.5 175 TYR A N 1
ATOM 1354 C CA . TYR A 1 175 ? -12.422 16.953 9.875 1 97.5 175 TYR A CA 1
ATOM 1355 C C . TYR A 1 175 ? -12.008 17.859 11.031 1 97.5 175 TYR A C 1
ATOM 1357 O O . TYR A 1 175 ? -10.82 18.109 11.242 1 97.5 175 TYR A O 1
ATOM 1365 N N . MET B 1 1 ? 14.664 -7.285 -28.75 1 71.75 1 MET B N 1
ATOM 1366 C CA . MET B 1 1 ? 14.023 -6.352 -27.844 1 71.75 1 MET B CA 1
ATOM 1367 C C . MET B 1 1 ? 13.703 -7.027 -26.516 1 71.75 1 MET B C 1
ATOM 1369 O O . MET B 1 1 ? 13.188 -8.148 -26.484 1 71.75 1 MET B O 1
ATOM 1373 N N . GLU B 1 2 ? 14.195 -6.492 -25.469 1 91.25 2 GLU B N 1
ATOM 1374 C CA . GLU B 1 2 ? 14.086 -7.172 -24.172 1 91.25 2 GLU B CA 1
ATOM 1375 C C . GLU B 1 2 ? 12.633 -7.375 -23.781 1 91.25 2 GLU B C 1
ATOM 1377 O O . GLU B 1 2 ? 11.781 -6.52 -24.047 1 91.25 2 GLU B O 1
ATOM 1382 N N . THR B 1 3 ? 12.312 -8.633 -23.438 1 96.31 3 THR B N 1
ATOM 1383 C CA . THR B 1 3 ? 10.977 -8.938 -22.953 1 96.31 3 THR B CA 1
ATOM 1384 C C . THR B 1 3 ? 10.672 -8.156 -21.672 1 96.31 3 THR B C 1
ATOM 1386 O O . THR B 1 3 ? 11.578 -7.625 -21.031 1 96.31 3 THR B O 1
ATOM 1389 N N . LEU B 1 4 ? 9.469 -8.031 -21.375 1 97.69 4 LEU B N 1
ATOM 1390 C CA . LEU B 1 4 ? 9.07 -7.379 -20.141 1 97.69 4 LEU B CA 1
ATOM 1391 C C . LEU B 1 4 ? 9.703 -8.07 -18.938 1 97.69 4 LEU B C 1
ATOM 1393 O O . LEU B 1 4 ? 10.164 -7.406 -18 1 97.69 4 LEU B O 1
ATOM 1397 N N . GLU B 1 5 ? 9.68 -9.43 -18.922 1 97.69 5 GLU B N 1
ATOM 1398 C CA . GLU B 1 5 ? 10.289 -10.18 -17.828 1 97.69 5 GLU B CA 1
ATOM 1399 C C . GLU B 1 5 ? 11.75 -9.789 -17.641 1 97.69 5 GLU B C 1
ATOM 1401 O O . GLU B 1 5 ? 12.203 -9.578 -16.516 1 97.69 5 GLU B O 1
ATOM 1406 N N . GLU B 1 6 ? 12.5 -9.688 -18.703 1 98.12 6 GLU B N 1
ATOM 1407 C CA . GLU B 1 6 ? 13.914 -9.328 -18.625 1 98.12 6 GLU B CA 1
ATOM 1408 C C . GLU B 1 6 ? 14.102 -7.914 -18.078 1 98.12 6 GLU B C 1
ATOM 1410 O O . GLU B 1 6 ? 15.008 -7.668 -17.281 1 98.12 6 GLU B O 1
ATOM 1415 N N . ARG B 1 7 ? 13.312 -7.031 -18.531 1 98.38 7 ARG B N 1
ATOM 1416 C CA . ARG B 1 7 ? 13.383 -5.656 -18.047 1 98.38 7 ARG B CA 1
ATOM 1417 C C . ARG B 1 7 ? 13.023 -5.574 -16.562 1 98.38 7 ARG B C 1
ATOM 1419 O O . ARG B 1 7 ? 13.633 -4.809 -15.812 1 98.38 7 ARG B O 1
ATOM 1426 N N . ILE B 1 8 ? 12.016 -6.398 -16.125 1 98.75 8 ILE B N 1
ATOM 1427 C CA . ILE B 1 8 ? 11.641 -6.461 -14.711 1 98.75 8 ILE B CA 1
ATOM 1428 C C . ILE B 1 8 ? 12.812 -6.992 -13.891 1 98.75 8 ILE B C 1
ATOM 1430 O O . ILE B 1 8 ? 13.195 -6.395 -12.875 1 98.75 8 ILE B O 1
ATOM 1434 N N . LYS B 1 9 ? 13.406 -8.078 -14.359 1 98.31 9 LYS B N 1
ATOM 1435 C CA . LYS B 1 9 ? 14.531 -8.664 -13.641 1 98.31 9 LYS B CA 1
ATOM 1436 C C . LYS B 1 9 ? 15.703 -7.691 -13.562 1 98.31 9 LYS B C 1
ATOM 1438 O O . LYS B 1 9 ? 16.406 -7.641 -12.555 1 98.31 9 LYS B O 1
ATOM 1443 N N . ALA B 1 10 ? 15.914 -6.93 -14.602 1 98 10 ALA B N 1
ATOM 1444 C CA . ALA B 1 10 ? 16.984 -5.938 -14.617 1 98 10 ALA B CA 1
ATOM 1445 C C . ALA B 1 10 ? 16.688 -4.793 -13.656 1 98 10 ALA B C 1
ATOM 1447 O O . ALA B 1 10 ? 17.594 -4.105 -13.195 1 98 10 ALA B O 1
ATOM 1448 N N . GLY B 1 11 ? 15.391 -4.504 -13.352 1 97.75 11 GLY B N 1
ATOM 1449 C CA . GLY B 1 11 ? 14.969 -3.428 -12.469 1 97.75 11 GLY B CA 1
ATOM 1450 C C . GLY B 1 11 ? 14.844 -3.859 -11.016 1 97.75 11 GLY B C 1
ATOM 1451 O O . GLY B 1 11 ? 14.438 -3.068 -10.164 1 97.75 11 GLY B O 1
ATOM 1452 N N . ILE B 1 12 ? 15.133 -5.145 -10.688 1 98.19 12 ILE B N 1
ATOM 1453 C CA . ILE B 1 12 ? 15.062 -5.688 -9.336 1 98.19 12 ILE B CA 1
ATOM 1454 C C . ILE B 1 12 ? 16.484 -5.906 -8.797 1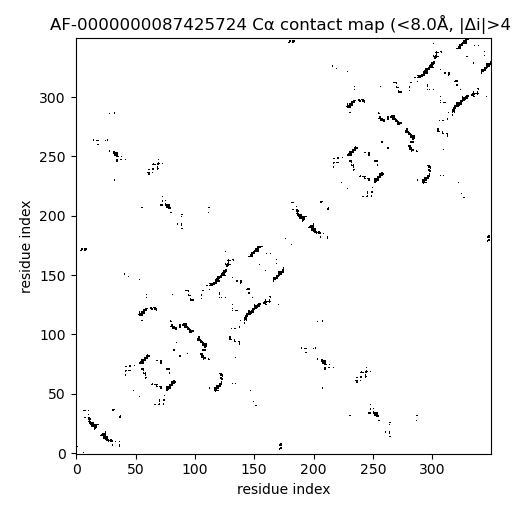 98.19 12 ILE B C 1
ATOM 1456 O O . ILE B 1 12 ? 17.328 -6.473 -9.484 1 98.19 12 ILE B O 1
ATOM 1460 N N . ARG B 1 13 ? 16.844 -5.371 -7.578 1 98.19 13 ARG B N 1
ATOM 1461 C CA . ARG B 1 13 ? 18.141 -5.434 -6.934 1 98.19 13 ARG B CA 1
ATOM 1462 C C . ARG B 1 13 ? 18.219 -6.609 -5.965 1 98.19 13 ARG B C 1
ATOM 1464 O O . ARG B 1 13 ? 17.344 -6.781 -5.117 1 98.19 13 ARG B O 1
ATOM 1471 N N . ASP B 1 14 ? 19.172 -7.445 -6.191 1 97.69 14 ASP B N 1
ATOM 1472 C CA . ASP B 1 14 ? 19.469 -8.484 -5.207 1 97.69 14 ASP B CA 1
ATOM 1473 C C . ASP B 1 14 ? 20.172 -7.91 -3.986 1 97.69 14 ASP B C 1
ATOM 1475 O O . ASP B 1 14 ? 21.203 -7.238 -4.121 1 97.69 14 ASP B O 1
ATOM 1479 N N . VAL B 1 15 ? 19.625 -8.086 -2.787 1 98.25 15 VAL B N 1
ATOM 1480 C CA . VAL B 1 15 ? 20.234 -7.645 -1.534 1 98.25 15 VAL B CA 1
ATOM 1481 C C . VAL B 1 15 ? 20.531 -8.852 -0.647 1 98.25 15 VAL B C 1
ATOM 1483 O O . VAL B 1 15 ? 19.609 -9.461 -0.091 1 98.25 15 VAL B O 1
ATOM 1486 N N . PRO B 1 16 ? 21.719 -9.25 -0.55 1 97 16 PRO B N 1
ATOM 1487 C CA . PRO B 1 16 ? 22.062 -10.406 0.28 1 97 16 PRO B CA 1
ATOM 1488 C C . PRO B 1 16 ? 21.844 -10.148 1.77 1 97 16 PRO B C 1
ATOM 1490 O O . PRO B 1 16 ? 21.906 -9 2.215 1 97 16 PRO B O 1
ATOM 1493 N N . ASP B 1 17 ? 21.578 -11.18 2.57 1 96.19 17 ASP B N 1
ATOM 1494 C CA . ASP B 1 17 ? 21.547 -11.219 4.027 1 96.19 17 ASP B CA 1
ATOM 1495 C C . ASP B 1 17 ? 20.484 -10.281 4.582 1 96.19 17 ASP B C 1
ATOM 1497 O O . ASP B 1 17 ? 20.703 -9.594 5.578 1 96.19 17 ASP B O 1
ATOM 1501 N N . PHE B 1 18 ? 19.328 -10.211 3.855 1 95.56 18 PHE B N 1
ATOM 1502 C CA . PHE B 1 18 ? 18.156 -9.453 4.293 1 95.56 18 PHE B CA 1
ATOM 1503 C C . PHE B 1 18 ? 16.891 -10.289 4.145 1 95.56 18 PHE B C 1
ATOM 1505 O O . PHE B 1 18 ? 16.656 -10.906 3.104 1 95.56 18 PHE B O 1
ATOM 1512 N N . PRO B 1 19 ? 16.094 -10.219 5.16 1 91.75 19 PRO B N 1
ATOM 1513 C CA . PRO B 1 19 ? 16.203 -9.602 6.484 1 91.75 19 PRO B CA 1
ATOM 1514 C C . PRO B 1 19 ? 17.109 -10.383 7.43 1 91.75 19 PRO B C 1
ATOM 1516 O O . PRO B 1 19 ? 17.406 -9.922 8.531 1 91.75 19 PRO B O 1
ATOM 1519 N N . GLU B 1 20 ? 17.438 -11.648 6.969 1 92.69 20 GLU B N 1
ATOM 1520 C CA . GLU B 1 20 ? 18.328 -12.484 7.766 1 92.69 20 GLU B CA 1
ATOM 1521 C C . GLU B 1 20 ? 19.5 -12.984 6.938 1 92.69 20 GLU B C 1
ATOM 1523 O O . GLU B 1 20 ? 19.453 -12.977 5.707 1 92.69 20 GLU B O 1
ATOM 1528 N N . GLU B 1 21 ? 20.547 -13.367 7.613 1 94.31 21 GLU B N 1
ATOM 1529 C CA . GLU B 1 21 ? 21.75 -13.883 6.957 1 94.31 21 GLU B CA 1
ATOM 1530 C C . GLU B 1 21 ? 21.406 -15.062 6.047 1 94.31 21 GLU B C 1
ATOM 1532 O O . GLU B 1 21 ? 20.625 -15.938 6.418 1 94.31 21 GLU B O 1
ATOM 1537 N N . GLY B 1 22 ? 21.984 -15.109 4.77 1 93.88 22 GLY B N 1
ATOM 1538 C CA . GLY B 1 22 ? 21.812 -16.219 3.852 1 93.88 22 GLY B CA 1
ATOM 1539 C C . GLY B 1 22 ? 20.672 -16.016 2.863 1 93.88 22 GLY B C 1
ATOM 1540 O O . GLY B 1 22 ? 20.562 -16.75 1.875 1 93.88 22 GLY B O 1
ATOM 1541 N N . VAL B 1 23 ? 19.828 -15.016 3.107 1 92.44 23 VAL B N 1
ATOM 1542 C CA . VAL B 1 23 ? 18.688 -14.75 2.24 1 92.44 23 VAL B CA 1
ATOM 1543 C C . VAL B 1 23 ? 19.047 -13.68 1.213 1 92.44 23 VAL B C 1
ATOM 1545 O O . VAL B 1 23 ? 19.703 -12.688 1.547 1 92.44 23 VAL B O 1
ATOM 1548 N N . ILE B 1 24 ? 18.719 -13.969 -0.101 1 96.06 24 ILE B N 1
ATOM 1549 C CA . ILE B 1 24 ? 18.812 -12.945 -1.133 1 96.06 24 ILE B CA 1
ATOM 1550 C C . ILE B 1 24 ? 17.453 -12.281 -1.333 1 96.06 24 ILE B C 1
ATOM 1552 O O . ILE B 1 24 ? 16.547 -12.883 -1.896 1 96.06 24 ILE B O 1
ATOM 1556 N N . PHE B 1 25 ? 17.375 -11.07 -0.901 1 97.31 25 PHE B N 1
ATOM 1557 C CA . PHE B 1 25 ? 16.125 -10.32 -0.986 1 97.31 25 PHE B CA 1
ATOM 1558 C C . PHE B 1 25 ? 15.992 -9.633 -2.344 1 97.31 25 PHE B C 1
ATOM 1560 O O . PHE B 1 25 ? 16.953 -9.031 -2.834 1 97.31 25 PHE B O 1
ATOM 1567 N N . LYS B 1 26 ? 14.836 -9.812 -2.955 1 98.12 26 LYS B N 1
ATOM 1568 C CA . LYS B 1 26 ? 14.531 -9.125 -4.207 1 98.12 26 LYS B CA 1
ATOM 1569 C C . LYS B 1 26 ? 13.945 -7.738 -3.943 1 98.12 26 LYS B C 1
ATOM 1571 O O . LYS B 1 26 ? 12.75 -7.609 -3.672 1 98.12 26 LYS B O 1
ATOM 1576 N N . ASP B 1 27 ? 14.805 -6.75 -4.012 1 98.31 27 ASP B N 1
ATOM 1577 C CA . ASP B 1 27 ? 14.383 -5.371 -3.793 1 98.31 27 ASP B CA 1
ATOM 1578 C C . ASP B 1 27 ? 13.727 -4.793 -5.043 1 98.31 27 ASP B C 1
ATOM 1580 O O . ASP B 1 27 ? 14.398 -4.52 -6.039 1 98.31 27 ASP B O 1
ATOM 1584 N N . ILE B 1 28 ? 12.414 -4.539 -4.965 1 98.75 28 ILE B N 1
ATOM 1585 C CA . ILE B 1 28 ? 11.648 -4.121 -6.137 1 98.75 28 ILE B CA 1
ATOM 1586 C C . ILE B 1 28 ? 11.656 -2.6 -6.242 1 98.75 28 ILE B C 1
ATOM 1588 O O . ILE B 1 28 ? 11.141 -2.035 -7.207 1 98.75 28 ILE B O 1
ATOM 1592 N N . THR B 1 29 ? 12.297 -1.831 -5.32 1 98.56 29 THR B N 1
ATOM 1593 C CA . THR B 1 29 ? 12.164 -0.381 -5.234 1 98.56 29 THR B CA 1
ATOM 1594 C C . THR B 1 29 ? 12.797 0.297 -6.441 1 98.56 29 THR B C 1
ATOM 1596 O O . THR B 1 29 ? 12.305 1.324 -6.914 1 98.56 29 THR B O 1
ATOM 1599 N N . PRO B 1 30 ? 13.914 -0.314 -7.055 1 98.5 30 PRO B N 1
ATOM 1600 C CA . PRO B 1 30 ? 14.414 0.332 -8.273 1 98.5 30 PRO B CA 1
ATOM 1601 C C . PRO B 1 30 ? 13.398 0.301 -9.414 1 98.5 30 PRO B C 1
ATOM 1603 O O . PRO B 1 30 ? 13.32 1.246 -10.203 1 98.5 30 PRO B O 1
ATOM 1606 N N . LEU B 1 31 ? 12.656 -0.78 -9.531 1 98.75 31 LEU B N 1
ATOM 1607 C CA . LEU B 1 31 ? 11.609 -0.884 -10.539 1 98.75 31 LEU B CA 1
ATOM 1608 C C . LEU B 1 31 ? 10.531 0.174 -10.312 1 98.75 31 LEU B C 1
ATOM 1610 O O . LEU B 1 31 ? 10.086 0.82 -11.258 1 98.75 31 LEU B O 1
ATOM 1614 N N . LEU B 1 32 ? 10.086 0.42 -9.031 1 98.81 32 LEU B N 1
ATOM 1615 C CA . LEU B 1 32 ? 9.086 1.425 -8.688 1 98.81 32 LEU B CA 1
ATOM 1616 C C . LEU B 1 32 ? 9.57 2.824 -9.047 1 98.81 32 LEU B C 1
ATOM 1618 O O . LEU B 1 32 ? 8.773 3.686 -9.43 1 98.81 32 LEU B O 1
ATOM 1622 N N . ASN B 1 33 ? 10.867 2.988 -8.945 1 98 33 ASN B N 1
ATOM 1623 C CA . ASN B 1 33 ? 11.477 4.297 -9.172 1 98 33 ASN B CA 1
ATOM 1624 C C . ASN B 1 33 ? 11.68 4.574 -10.656 1 98 33 ASN B C 1
ATOM 1626 O O . ASN B 1 33 ? 12.07 5.68 -11.039 1 98 33 ASN B O 1
ATOM 1630 N N . CYS B 1 34 ? 11.469 3.594 -11.523 1 98.38 34 CYS B N 1
ATOM 1631 C CA . CYS B 1 34 ? 11.516 3.727 -12.977 1 98.38 34 CYS B CA 1
ATOM 1632 C C . CYS B 1 34 ? 10.109 3.885 -13.547 1 98.38 34 CYS B C 1
ATOM 1634 O O . CYS B 1 34 ? 9.391 2.9 -13.727 1 98.38 34 CYS B O 1
ATOM 1636 N N . PRO B 1 35 ? 9.734 5.191 -13.898 1 98.5 35 PRO B N 1
ATOM 1637 C CA . PRO B 1 35 ? 8.359 5.469 -14.312 1 98.5 35 PRO B CA 1
ATOM 1638 C C . PRO B 1 35 ? 7.906 4.594 -15.484 1 98.5 35 PRO B C 1
ATOM 1640 O O . PRO B 1 35 ? 6.781 4.086 -15.484 1 98.5 35 PRO B O 1
ATOM 1643 N N . GLU B 1 36 ? 8.766 4.363 -16.422 1 98.44 36 GLU B N 1
ATOM 1644 C CA . GLU B 1 36 ? 8.414 3.596 -17.609 1 98.44 36 GLU B CA 1
ATOM 1645 C C . GLU B 1 36 ? 8.125 2.137 -17.266 1 98.44 36 GLU B C 1
ATOM 1647 O O . GLU B 1 36 ? 7.121 1.574 -17.703 1 98.44 36 GLU B O 1
ATOM 1652 N N . LEU B 1 37 ? 9 1.577 -16.531 1 98.81 37 LEU B N 1
ATOM 1653 C CA . LEU B 1 37 ? 8.852 0.168 -16.188 1 98.81 37 LEU B CA 1
ATOM 1654 C C . LEU B 1 37 ? 7.652 -0.043 -15.258 1 98.81 37 LEU B C 1
ATOM 1656 O O . LEU B 1 37 ? 6.895 -0.998 -15.43 1 98.81 37 LEU B O 1
ATOM 1660 N N . PHE B 1 38 ? 7.512 0.831 -14.258 1 98.88 38 PHE B N 1
ATOM 1661 C CA . PHE B 1 38 ? 6.367 0.755 -13.359 1 98.88 38 PHE B CA 1
ATOM 1662 C C . PHE B 1 38 ? 5.059 0.839 -14.133 1 98.88 38 PHE B C 1
ATOM 1664 O O . PHE B 1 38 ? 4.152 0.027 -13.93 1 98.88 38 PHE B O 1
ATOM 1671 N N . HIS B 1 39 ? 4.969 1.772 -15.078 1 98.81 39 HIS B N 1
ATOM 1672 C CA . HIS B 1 39 ? 3.797 1.948 -15.93 1 98.81 39 HIS B CA 1
ATOM 1673 C C . HIS B 1 39 ? 3.529 0.698 -16.766 1 98.81 39 HIS B C 1
ATOM 1675 O O . HIS B 1 39 ? 2.389 0.24 -16.844 1 98.81 39 HIS B O 1
ATOM 1681 N N . GLU B 1 40 ? 4.574 0.065 -17.297 1 98.75 40 GLU B N 1
ATOM 1682 C CA . GLU B 1 40 ? 4.434 -1.119 -18.141 1 98.75 40 GLU B CA 1
ATOM 1683 C C . GLU B 1 40 ? 3.904 -2.305 -17.344 1 98.75 40 GLU B C 1
ATOM 1685 O O . GLU B 1 40 ? 3.113 -3.1 -17.859 1 98.75 40 GLU B O 1
ATOM 1690 N N . VAL B 1 41 ? 4.344 -2.393 -16.125 1 98.88 41 VAL B N 1
ATOM 1691 C CA . VAL B 1 41 ? 3.902 -3.49 -15.266 1 98.88 41 VAL B CA 1
ATOM 1692 C C . VAL B 1 41 ? 2.402 -3.371 -15 1 98.88 41 VAL B C 1
ATOM 1694 O O . VAL B 1 41 ? 1.656 -4.336 -15.18 1 98.88 41 VAL B O 1
ATOM 1697 N N . ILE B 1 42 ? 1.923 -2.17 -14.625 1 98.94 42 ILE B N 1
ATOM 1698 C CA . ILE B 1 42 ? 0.507 -1.963 -14.336 1 98.94 42 ILE B CA 1
ATOM 1699 C C . ILE B 1 42 ? -0.314 -2.189 -15.602 1 98.94 42 ILE B C 1
ATOM 1701 O O . ILE B 1 42 ? -1.363 -2.836 -15.562 1 98.94 42 ILE B O 1
ATOM 1705 N N . GLU B 1 43 ? 0.172 -1.74 -16.719 1 98.81 43 GLU B N 1
ATOM 1706 C CA . GLU B 1 43 ? -0.543 -1.884 -17.984 1 98.81 43 GLU B CA 1
ATOM 1707 C C . GLU B 1 43 ? -0.629 -3.348 -18.406 1 98.81 43 GLU B C 1
ATOM 1709 O O . GLU B 1 43 ? -1.616 -3.768 -19.016 1 98.81 43 GLU B O 1
ATOM 1714 N N . HIS B 1 44 ? 0.428 -4.082 -18.125 1 98.88 44 HIS B N 1
ATOM 1715 C CA . HIS B 1 44 ? 0.367 -5.508 -18.422 1 98.88 44 HIS B CA 1
ATOM 1716 C C . HIS B 1 44 ? -0.773 -6.18 -17.672 1 98.88 44 HIS B C 1
ATOM 1718 O O . HIS B 1 44 ? -1.569 -6.914 -18.25 1 98.88 44 HIS B O 1
ATOM 1724 N N . PHE B 1 45 ? -0.826 -5.938 -16.391 1 98.88 45 PHE B N 1
ATOM 1725 C CA . PHE B 1 45 ? -1.898 -6.52 -15.586 1 98.88 45 PHE B CA 1
ATOM 1726 C C . PHE B 1 45 ? -3.26 -6.035 -16.078 1 98.88 45 PHE B C 1
ATOM 1728 O O . PHE B 1 45 ? -4.195 -6.828 -16.203 1 98.88 45 PHE B O 1
ATOM 1735 N N . ARG B 1 46 ? -3.432 -4.715 -16.312 1 98.81 46 ARG B N 1
ATOM 1736 C CA . ARG B 1 46 ? -4.691 -4.156 -16.797 1 98.81 46 ARG B CA 1
ATOM 1737 C C . ARG B 1 46 ? -5.148 -4.852 -18.062 1 98.81 46 ARG B C 1
ATOM 1739 O O . ARG B 1 46 ? -6.312 -5.242 -18.188 1 98.81 46 ARG B O 1
ATOM 1746 N N . ALA B 1 47 ? -4.227 -4.984 -19.047 1 98.75 47 ALA B N 1
ATOM 1747 C CA . ALA B 1 47 ? -4.531 -5.625 -20.328 1 98.75 47 ALA B CA 1
ATOM 1748 C C . ALA B 1 47 ? -4.938 -7.082 -20.125 1 98.75 47 ALA B C 1
ATOM 1750 O O . ALA B 1 47 ? -5.836 -7.582 -20.812 1 98.75 47 ALA B O 1
ATOM 1751 N N . ARG B 1 48 ? -4.301 -7.75 -19.219 1 98.38 48 ARG B N 1
ATOM 1752 C CA . ARG B 1 48 ? -4.57 -9.156 -18.953 1 98.38 48 ARG B CA 1
ATOM 1753 C C . ARG B 1 48 ? -6 -9.359 -18.453 1 98.38 48 ARG B C 1
ATOM 1755 O O . ARG B 1 48 ? -6.625 -10.383 -18.734 1 98.38 48 ARG B O 1
ATOM 1762 N N . TYR B 1 49 ? -6.492 -8.375 -17.75 1 98.62 49 TYR B N 1
ATOM 1763 C CA . TYR B 1 49 ? -7.785 -8.57 -17.109 1 98.62 49 TYR B CA 1
ATOM 1764 C C . TYR B 1 49 ? -8.891 -7.867 -17.875 1 98.62 49 TYR B C 1
ATOM 1766 O O . TYR B 1 49 ? -10.055 -7.871 -17.453 1 98.62 49 TYR B O 1
ATOM 1774 N N . GLU B 1 50 ? -8.547 -7.191 -18.969 1 96.94 50 GLU B N 1
ATOM 1775 C CA . GLU B 1 50 ? -9.555 -6.617 -19.844 1 96.94 50 GLU B CA 1
ATOM 1776 C C . GLU B 1 50 ? -10.516 -7.688 -20.359 1 96.94 50 GLU B C 1
ATOM 1778 O O . GLU B 1 50 ? -10.078 -8.734 -20.844 1 96.94 50 GLU B O 1
ATOM 1783 N N . GLY B 1 51 ? -11.812 -7.473 -20.172 1 96.31 51 GLY B N 1
ATOM 1784 C CA . GLY B 1 51 ? -12.805 -8.406 -20.656 1 96.31 51 GLY B CA 1
ATOM 1785 C C . GLY B 1 51 ? -13.047 -9.57 -19.719 1 96.31 51 GLY B C 1
ATOM 1786 O O . GLY B 1 51 ? -13.836 -10.477 -20.016 1 96.31 51 GLY B O 1
ATOM 1787 N N . ARG B 1 52 ? -12.375 -9.578 -18.578 1 97.56 52 ARG B N 1
ATOM 1788 C CA . ARG B 1 52 ? -12.539 -10.703 -17.656 1 97.56 52 ARG B CA 1
ATOM 1789 C C . ARG B 1 52 ? -13.562 -10.367 -16.578 1 97.56 52 ARG B C 1
ATOM 1791 O O . ARG B 1 52 ? -13.719 -11.125 -15.609 1 97.56 52 ARG B O 1
ATOM 1798 N N . ASP B 1 53 ? -14.281 -9.336 -16.672 1 97.69 53 ASP B N 1
ATOM 1799 C CA . ASP B 1 53 ? -15.383 -8.938 -15.805 1 97.69 53 ASP B CA 1
ATOM 1800 C C . ASP B 1 53 ? -14.945 -8.891 -14.336 1 97.69 53 ASP B C 1
ATOM 1802 O O . ASP B 1 53 ? -15.602 -9.477 -13.469 1 97.69 53 ASP B O 1
ATOM 1806 N N . ILE B 1 54 ? -13.852 -8.273 -14.102 1 98.75 54 ILE B N 1
ATOM 1807 C CA . ILE B 1 54 ? -13.344 -8.109 -12.742 1 98.75 54 ILE B CA 1
ATOM 1808 C C . ILE B 1 54 ? -14.125 -7.008 -12.031 1 98.75 54 ILE B C 1
ATOM 1810 O O . ILE B 1 54 ? -14.336 -5.926 -12.586 1 98.75 54 ILE B O 1
ATOM 1814 N N . ASP B 1 55 ? -14.594 -7.344 -10.766 1 98.62 55 ASP B N 1
ATOM 1815 C CA . ASP B 1 55 ? -15.352 -6.383 -9.969 1 98.62 55 ASP B CA 1
ATOM 1816 C C . ASP B 1 55 ? -14.453 -5.684 -8.953 1 98.62 55 ASP B C 1
ATOM 1818 O O . ASP B 1 55 ? -14.711 -4.543 -8.57 1 98.62 55 ASP B O 1
ATOM 1822 N N . HIS B 1 56 ? -13.422 -6.48 -8.492 1 98.56 56 HIS B N 1
ATOM 1823 C CA . HIS B 1 56 ? -12.578 -5.957 -7.422 1 98.56 56 HIS B CA 1
ATOM 1824 C C . HIS B 1 56 ? -11.141 -6.434 -7.57 1 98.56 56 HIS B C 1
ATOM 1826 O O . HIS B 1 56 ? -10.891 -7.531 -8.07 1 98.56 56 HIS B O 1
ATOM 1832 N N . VAL B 1 57 ? -10.25 -5.609 -7.172 1 98.94 57 VAL B N 1
ATOM 1833 C CA . VAL B 1 57 ? -8.883 -6 -6.844 1 98.94 57 VAL B CA 1
ATOM 1834 C C . VAL B 1 57 ? -8.727 -6.137 -5.332 1 98.94 57 VAL B C 1
ATOM 1836 O O . VAL B 1 57 ? -9.148 -5.254 -4.578 1 98.94 57 VAL B O 1
ATOM 1839 N N . VAL B 1 58 ? -8.281 -7.266 -4.891 1 98.94 58 VAL B N 1
ATOM 1840 C CA . VAL B 1 58 ? -7.926 -7.488 -3.494 1 98.94 58 VAL B CA 1
ATOM 1841 C C . VAL B 1 58 ? -6.41 -7.461 -3.334 1 98.94 58 VAL B C 1
ATOM 1843 O O . VAL B 1 58 ? -5.703 -8.305 -3.891 1 98.94 58 VAL B O 1
ATOM 1846 N N . ALA B 1 59 ? -5.914 -6.473 -2.578 1 98.94 59 ALA B N 1
ATOM 1847 C CA . ALA B 1 59 ? -4.477 -6.246 -2.443 1 98.94 59 ALA B CA 1
ATOM 1848 C C . ALA B 1 59 ? -3.984 -6.652 -1.059 1 98.94 59 ALA B C 1
ATOM 1850 O O . ALA B 1 59 ? -4.578 -6.277 -0.046 1 98.94 59 ALA B O 1
ATOM 1851 N N . ILE B 1 60 ? -2.91 -7.395 -1.016 1 98.81 60 ILE B N 1
ATOM 1852 C CA . ILE B 1 60 ? -2.352 -7.914 0.228 1 98.81 60 ILE B CA 1
ATOM 1853 C C . ILE B 1 60 ? -1.314 -6.938 0.777 1 98.81 60 ILE B C 1
ATOM 1855 O O . ILE B 1 60 ? -0.425 -6.492 0.048 1 98.81 60 ILE B O 1
ATOM 1859 N N . GLU B 1 61 ? -1.389 -6.547 2.045 1 98.38 61 GLU B N 1
ATOM 1860 C CA . GLU B 1 61 ? -0.483 -5.59 2.67 1 98.38 61 GLU B CA 1
ATOM 1861 C C . GLU B 1 61 ? 0.938 -6.141 2.746 1 98.38 61 GLU B C 1
ATOM 1863 O O . GLU B 1 61 ? 1.134 -7.332 2.994 1 98.38 61 GLU B O 1
ATOM 1868 N N . SER B 1 62 ? 1.89 -5.184 2.68 1 98.06 62 SER B N 1
ATOM 1869 C CA . SER B 1 62 ? 1.762 -3.783 2.285 1 98.06 62 SER B CA 1
ATOM 1870 C C . SER B 1 62 ? 2.145 -3.584 0.822 1 98.06 62 SER B C 1
ATOM 1872 O O . SER B 1 62 ? 1.566 -2.74 0.133 1 98.06 62 SER B O 1
ATOM 1874 N N . ARG B 1 63 ? 3.143 -4.57 0.369 1 98.69 63 ARG B N 1
ATOM 1875 C CA . ARG B 1 63 ? 3.736 -4.297 -0.936 1 98.69 63 ARG B CA 1
ATOM 1876 C C . ARG B 1 63 ? 2.77 -4.648 -2.062 1 98.69 63 ARG B C 1
ATOM 1878 O O . ARG B 1 63 ? 2.912 -4.16 -3.186 1 98.69 63 ARG B O 1
ATOM 1885 N N . GLY B 1 64 ? 1.763 -5.465 -1.745 1 98.88 64 GLY B N 1
ATOM 1886 C CA . GLY B 1 64 ? 0.701 -5.691 -2.713 1 98.88 64 GLY B CA 1
ATOM 1887 C C . GLY B 1 64 ? -0.073 -4.434 -3.055 1 98.88 64 GLY B C 1
ATOM 1888 O O . GLY B 1 64 ? -0.701 -4.352 -4.109 1 98.88 64 GLY B O 1
ATOM 1889 N N . PHE B 1 65 ? -0.125 -3.457 -2.088 1 98.94 65 PHE B N 1
ATOM 1890 C CA . PHE B 1 65 ? -0.807 -2.189 -2.318 1 98.94 65 PHE B CA 1
ATOM 1891 C C . PHE B 1 65 ? -0.172 -1.438 -3.482 1 98.94 65 PHE B C 1
ATOM 1893 O O . PHE B 1 65 ? -0.859 -0.724 -4.215 1 98.94 65 PHE B O 1
ATOM 1900 N N . LEU B 1 66 ? 1.141 -1.64 -3.711 1 98.94 66 LEU B N 1
ATOM 1901 C CA . LEU B 1 66 ? 1.925 -0.875 -4.672 1 98.94 66 LEU B CA 1
ATOM 1902 C C . LEU B 1 66 ? 1.535 -1.236 -6.102 1 98.94 66 LEU B C 1
ATOM 1904 O O . LEU B 1 66 ? 1.816 -0.482 -7.039 1 98.94 66 LEU B O 1
ATOM 1908 N N . PHE B 1 67 ? 0.918 -2.42 -6.289 1 98.94 67 PHE B N 1
ATOM 1909 C CA . PHE B 1 67 ? 0.48 -2.883 -7.602 1 98.94 67 PHE B CA 1
ATOM 1910 C C . PHE B 1 67 ? -1.04 -2.977 -7.66 1 98.94 67 PHE B C 1
ATOM 1912 O O . PHE B 1 67 ? -1.646 -2.664 -8.688 1 98.94 67 PHE B O 1
ATOM 1919 N N . GLY B 1 68 ? -1.646 -3.363 -6.523 1 98.94 68 GLY B N 1
ATOM 1920 C CA . GLY B 1 68 ? -3.088 -3.545 -6.477 1 98.94 68 GLY B CA 1
ATOM 1921 C C . GLY B 1 68 ? -3.859 -2.244 -6.605 1 98.94 68 GLY B C 1
ATOM 1922 O O . GLY B 1 68 ? -4.863 -2.18 -7.316 1 98.94 68 GLY B O 1
ATOM 1923 N N . ALA B 1 69 ? -3.42 -1.165 -5.934 1 98.94 69 ALA B N 1
ATOM 1924 C CA . ALA B 1 69 ? -4.129 0.112 -5.957 1 98.94 69 ALA B CA 1
ATOM 1925 C C . ALA B 1 69 ? -4.078 0.742 -7.348 1 98.94 69 ALA B C 1
ATOM 1927 O O . ALA B 1 69 ? -5.113 1.118 -7.902 1 98.94 69 ALA B O 1
ATOM 1928 N N . PRO B 1 70 ? -2.885 0.823 -8.023 1 98.94 70 PRO B N 1
ATOM 1929 C CA . PRO B 1 70 ? -2.869 1.364 -9.383 1 98.94 70 PRO B CA 1
ATOM 1930 C C . PRO B 1 70 ? -3.646 0.499 -10.375 1 98.94 70 PRO B C 1
ATOM 1932 O O . PRO B 1 70 ? -4.227 1.019 -11.328 1 98.94 70 PRO B O 1
ATOM 1935 N N . LEU B 1 71 ? -3.652 -0.822 -10.141 1 98.94 71 LEU B N 1
ATOM 1936 C CA . LEU B 1 71 ? -4.418 -1.693 -11.031 1 98.94 71 LEU B CA 1
ATOM 1937 C C . LEU B 1 71 ? -5.914 -1.432 -10.891 1 98.94 71 LEU B C 1
ATOM 1939 O O . LEU B 1 71 ? -6.629 -1.341 -11.891 1 98.94 71 LEU B O 1
ATOM 1943 N N . ALA B 1 72 ? -6.441 -1.376 -9.656 1 98.94 72 ALA B N 1
ATOM 1944 C CA . ALA B 1 72 ? -7.848 -1.062 -9.422 1 98.94 72 ALA B CA 1
ATOM 1945 C C . ALA B 1 72 ? -8.227 0.272 -10.062 1 98.94 72 ALA B C 1
ATOM 1947 O O . ALA B 1 72 ? -9.273 0.388 -10.695 1 98.94 72 ALA B O 1
ATOM 1948 N N . TYR B 1 73 ? -7.344 1.266 -9.93 1 98.94 73 TYR B N 1
ATOM 1949 C CA . TYR B 1 73 ? -7.52 2.574 -10.555 1 98.94 73 TYR B CA 1
ATOM 1950 C C . TYR B 1 73 ? -7.57 2.457 -12.07 1 98.94 73 TYR B C 1
ATOM 1952 O O . TYR B 1 73 ? -8.477 2.996 -12.711 1 98.94 73 TYR B O 1
ATOM 1960 N N . ALA B 1 74 ? -6.613 1.742 -12.648 1 98.88 74 ALA B N 1
ATOM 1961 C CA . ALA B 1 74 ? -6.496 1.599 -14.102 1 98.88 74 ALA B CA 1
ATOM 1962 C C . ALA B 1 74 ? -7.711 0.886 -14.68 1 98.88 74 ALA B C 1
ATOM 1964 O O . ALA B 1 74 ? -8.148 1.201 -15.789 1 98.88 74 ALA B O 1
ATOM 1965 N N . MET B 1 75 ? -8.273 -0.075 -13.883 1 98.75 75 MET B N 1
ATOM 1966 C CA . MET B 1 75 ? -9.383 -0.897 -14.375 1 98.75 75 MET B CA 1
ATOM 1967 C C . MET B 1 75 ? -10.727 -0.261 -14.039 1 98.75 75 MET B C 1
ATOM 1969 O O . MET B 1 75 ? -11.758 -0.648 -14.586 1 98.75 75 MET B O 1
ATOM 1973 N N . GLY B 1 76 ? -10.703 0.73 -13.141 1 98.56 76 GLY B N 1
ATOM 1974 C CA . GLY B 1 76 ? -11.961 1.318 -12.695 1 98.56 76 GLY B CA 1
ATOM 1975 C C . GLY B 1 76 ? -12.828 0.35 -11.914 1 98.56 76 GLY B C 1
ATOM 1976 O O . GLY B 1 76 ? -14.031 0.26 -12.156 1 98.56 76 GLY B O 1
ATOM 1977 N N . VAL B 1 77 ? -12.289 -0.423 -11.008 1 98.81 77 VAL B N 1
ATOM 1978 C CA . VAL B 1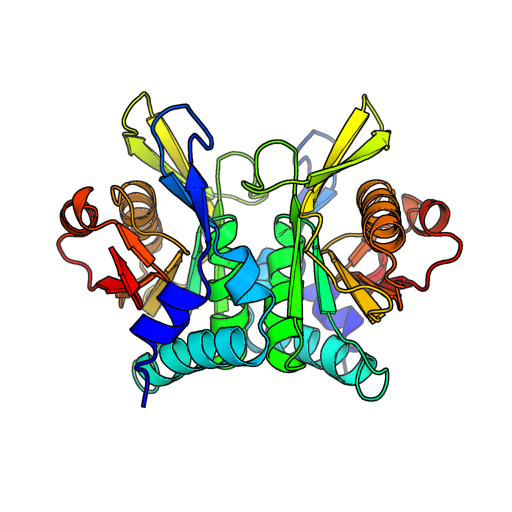 77 ? -13.008 -1.403 -10.195 1 98.81 77 VAL B CA 1
ATOM 1979 C C . VAL B 1 77 ? -12.719 -1.166 -8.719 1 98.81 77 VAL B C 1
ATOM 1981 O O . VAL B 1 77 ? -11.891 -0.323 -8.367 1 98.81 77 VAL B O 1
ATOM 1984 N N . GLY B 1 78 ? -13.438 -1.894 -7.793 1 98.62 78 GLY B N 1
ATOM 1985 C CA . GLY B 1 78 ? -13.258 -1.73 -6.359 1 98.62 78 GLY B CA 1
ATOM 1986 C C . GLY B 1 78 ? -11.922 -2.252 -5.859 1 98.62 78 GLY B C 1
ATOM 1987 O O . GLY B 1 78 ? -11.352 -3.174 -6.449 1 98.62 78 GLY B O 1
ATOM 1988 N N . LEU B 1 79 ? -11.398 -1.639 -4.836 1 98.88 79 LEU B N 1
ATOM 1989 C CA . LEU B 1 79 ? -10.18 -2.061 -4.152 1 98.88 79 LEU B CA 1
ATOM 1990 C C . LEU B 1 79 ? -10.477 -2.49 -2.721 1 98.88 79 LEU B C 1
ATOM 1992 O O . LEU B 1 79 ? -11.07 -1.73 -1.951 1 98.88 79 LEU B O 1
ATOM 1996 N N . SER B 1 80 ? -10.172 -3.723 -2.393 1 98.81 80 SER B N 1
ATOM 1997 C CA . SER B 1 80 ? -10.305 -4.258 -1.042 1 98.81 80 SER B CA 1
ATOM 1998 C C . SER B 1 80 ? -8.953 -4.676 -0.476 1 98.81 80 SER B C 1
ATOM 2000 O O . SER B 1 80 ? -8.047 -5.055 -1.226 1 98.81 80 SER B O 1
ATOM 2002 N N . LEU B 1 81 ? -8.82 -4.613 0.843 1 98.88 81 LEU B N 1
ATOM 2003 C CA . LEU B 1 81 ? -7.523 -4.812 1.479 1 98.88 81 LEU B CA 1
ATOM 2004 C C . LEU B 1 81 ? -7.523 -6.074 2.338 1 98.88 81 LEU B C 1
ATOM 2006 O O . LEU B 1 81 ? -8.516 -6.367 3.016 1 98.88 81 LEU B O 1
ATOM 2010 N N . VAL B 1 82 ? -6.5 -6.781 2.256 1 98.88 82 VAL B N 1
ATOM 2011 C CA . VAL B 1 82 ? -6.172 -7.836 3.207 1 98.88 82 VAL B CA 1
ATOM 2012 C C . VAL B 1 82 ? -4.953 -7.426 4.031 1 98.88 82 VAL B C 1
ATOM 2014 O O . VAL B 1 82 ? -3.912 -7.074 3.48 1 98.88 82 VAL B O 1
ATOM 2017 N N . ARG B 1 83 ? -5.105 -7.406 5.363 1 98.75 83 ARG B N 1
ATOM 2018 C CA . ARG B 1 83 ? -4.055 -6.891 6.234 1 98.75 83 ARG B CA 1
ATOM 2019 C C . ARG B 1 83 ? -3.85 -7.797 7.441 1 98.75 83 ARG B C 1
ATOM 2021 O O . ARG B 1 83 ? -4.652 -8.695 7.691 1 98.75 83 ARG B O 1
ATOM 2028 N N . LYS B 1 84 ? -2.713 -7.605 8.125 1 97.81 84 LYS B N 1
ATOM 2029 C CA . LYS B 1 84 ? -2.459 -8.289 9.391 1 97.81 84 LYS B CA 1
ATOM 2030 C C . LYS B 1 84 ? -3.471 -7.879 10.453 1 97.81 84 LYS B C 1
ATOM 2032 O O . LYS B 1 84 ? -4.211 -6.91 10.273 1 97.81 84 LYS B O 1
ATOM 2037 N N . PRO B 1 85 ? -3.557 -8.688 11.523 1 97 85 PRO B N 1
ATOM 2038 C CA . PRO B 1 85 ? -4.531 -8.383 12.57 1 97 85 PRO B CA 1
ATOM 2039 C C . PRO B 1 85 ? -4.375 -6.969 13.133 1 97 85 PRO B C 1
ATOM 2041 O O . PRO B 1 85 ? -3.256 -6.453 13.203 1 97 85 PRO B O 1
ATOM 2044 N N . ASN B 1 86 ? -5.531 -6.336 13.461 1 95.56 86 ASN B N 1
ATOM 2045 C CA . ASN B 1 86 ? -5.625 -5.066 14.172 1 95.56 86 ASN B CA 1
ATOM 2046 C C . ASN B 1 86 ? -5.305 -3.887 13.258 1 95.56 86 ASN B C 1
ATOM 2048 O O . ASN B 1 86 ? -5.039 -2.783 13.742 1 95.56 86 ASN B O 1
ATOM 2052 N N . LYS B 1 87 ? -5.324 -4.188 11.883 1 97.56 87 LYS B N 1
ATOM 2053 C CA . LYS B 1 87 ? -5.035 -3.104 10.945 1 97.56 87 LYS B CA 1
ATOM 2054 C C . LYS B 1 87 ? -6.297 -2.656 10.219 1 97.56 87 LYS B C 1
ATOM 2056 O O . LYS B 1 87 ? -6.285 -1.648 9.508 1 97.56 87 LYS B O 1
ATOM 2061 N N . LEU B 1 88 ? -7.352 -3.342 10.391 1 98.38 88 LEU B N 1
ATOM 2062 C CA . LEU B 1 88 ? -8.648 -3.018 9.805 1 98.38 88 LEU B CA 1
ATOM 2063 C C . LEU B 1 88 ? -9.664 -2.666 10.891 1 98.38 88 LEU B C 1
ATOM 2065 O O . LEU B 1 88 ? -9.891 -3.453 11.805 1 98.38 88 LEU B O 1
ATOM 2069 N N . PRO B 1 89 ? -10.344 -1.636 10.734 1 97.94 89 PRO B N 1
ATOM 2070 C CA . PRO B 1 89 ? -11.094 -1.086 11.867 1 97.94 89 PRO B CA 1
ATOM 2071 C C . PRO B 1 89 ? -12.508 -1.649 11.969 1 97.94 89 PRO B C 1
ATOM 2073 O O . PRO B 1 89 ? -13.117 -1.609 13.039 1 97.94 89 PRO B O 1
ATOM 2076 N N . HIS B 1 90 ? -13.047 -2.051 10.883 1 97.31 90 HIS B N 1
ATOM 2077 C CA . HIS B 1 90 ? -14.414 -2.564 10.891 1 97.31 90 HIS B CA 1
ATOM 2078 C C . HIS B 1 90 ? -14.438 -4.07 11.141 1 97.31 90 HIS B C 1
ATOM 2080 O O . HIS B 1 90 ? -13.391 -4.68 11.367 1 97.31 90 HIS B O 1
ATOM 2086 N N . LYS B 1 91 ? -15.703 -4.652 11.164 1 96.62 91 LYS B N 1
ATOM 2087 C CA . LYS B 1 91 ? -15.844 -6.09 11.367 1 96.62 91 LYS B CA 1
ATOM 2088 C C . LYS B 1 91 ? -15.039 -6.875 10.336 1 96.62 91 LYS B C 1
ATOM 2090 O O . LYS B 1 91 ? -15.102 -6.578 9.141 1 96.62 91 LYS B O 1
ATOM 2095 N N . THR B 1 92 ? -14.148 -7.914 10.781 1 97.5 92 THR B N 1
ATOM 2096 C CA . THR B 1 92 ? -13.258 -8.648 9.891 1 97.5 92 THR B CA 1
ATOM 2097 C C . THR B 1 92 ? -13.5 -10.148 10 1 97.5 92 THR B C 1
ATOM 2099 O O . THR B 1 92 ? -14.078 -10.625 10.977 1 97.5 92 THR B O 1
ATOM 2102 N N . PHE B 1 93 ? -13.156 -10.797 8.945 1 95.62 93 PHE B N 1
ATOM 2103 C CA . PHE B 1 93 ? -12.828 -12.219 8.961 1 95.62 93 PHE B CA 1
ATOM 2104 C C . PHE B 1 93 ? -11.32 -12.422 8.891 1 95.62 93 PHE B C 1
ATOM 2106 O O . PHE B 1 93 ? -10.602 -11.617 8.289 1 95.62 93 PHE B O 1
ATOM 2113 N N . GLY B 1 94 ? -10.914 -13.562 9.547 1 97.44 94 GLY B N 1
ATOM 2114 C CA . GLY B 1 94 ? -9.492 -13.867 9.5 1 97.44 94 GLY B CA 1
ATOM 2115 C C . GLY B 1 94 ? -9.203 -15.328 9.211 1 97.44 94 GLY B C 1
ATOM 2116 O O . GLY B 1 94 ? -10.07 -16.188 9.383 1 97.44 94 GLY B O 1
ATOM 2117 N N . VAL B 1 95 ? -8.133 -15.508 8.617 1 97.44 95 VAL B N 1
ATOM 2118 C CA . VAL B 1 95 ? -7.629 -16.844 8.336 1 97.44 95 VAL B CA 1
ATOM 2119 C C . VAL B 1 95 ? -6.191 -16.969 8.836 1 97.44 95 VAL B C 1
ATOM 2121 O O . VAL B 1 95 ? -5.367 -16.078 8.609 1 97.44 95 VAL B O 1
ATOM 2124 N N . ASP B 1 96 ? -5.934 -17.969 9.625 1 95.38 96 ASP B N 1
ATOM 2125 C CA . ASP B 1 96 ? -4.578 -18.312 10.047 1 95.38 96 ASP B CA 1
ATOM 2126 C C . ASP B 1 96 ? -3.867 -19.156 9 1 95.38 96 ASP B C 1
ATOM 2128 O O . ASP B 1 96 ? -4.5 -19.953 8.297 1 95.38 96 ASP B O 1
ATOM 2132 N N . TYR B 1 97 ? -2.631 -18.938 8.797 1 92.12 97 TYR B N 1
ATOM 2133 C CA . TYR B 1 97 ? -1.84 -19.75 7.879 1 92.12 97 TYR B CA 1
ATOM 2134 C C . TYR B 1 97 ? -0.438 -19.984 8.43 1 92.12 97 TYR B C 1
ATOM 2136 O O . TYR B 1 97 ? 0.06 -19.203 9.234 1 92.12 97 TYR B O 1
ATOM 2144 N N . ALA B 1 98 ? 0.194 -21.078 8.109 1 85.81 98 ALA B N 1
ATOM 2145 C CA . ALA B 1 98 ? 1.484 -21.516 8.641 1 85.81 98 ALA B CA 1
ATOM 2146 C C . ALA B 1 98 ? 2.635 -20.797 7.949 1 85.81 98 ALA B C 1
ATOM 2148 O O . ALA B 1 98 ? 2.588 -20.562 6.738 1 85.81 98 ALA B O 1
ATOM 2149 N N . LEU B 1 99 ? 3.537 -20.375 8.719 1 80.81 99 LEU B N 1
ATOM 2150 C CA . LEU B 1 99 ? 4.836 -19.922 8.242 1 80.81 99 LEU B CA 1
ATOM 2151 C C . LEU B 1 99 ? 5.898 -21 8.43 1 80.81 99 LEU B C 1
ATOM 2153 O O . LEU B 1 99 ? 5.59 -22.109 8.852 1 80.81 99 LEU B O 1
ATOM 2157 N N . GLU B 1 100 ? 7.246 -20.734 7.844 1 73.38 100 GLU B N 1
ATOM 2158 C CA . GLU B 1 100 ? 8.328 -21.672 8.109 1 73.38 100 GLU B CA 1
ATOM 2159 C C . GLU B 1 100 ? 8.484 -21.922 9.609 1 73.38 100 GLU B C 1
ATOM 2161 O O . GLU B 1 100 ? 8.641 -23.078 10.039 1 73.38 100 GLU B O 1
ATOM 2166 N N . TYR B 1 101 ? 8.352 -20.672 10.375 1 76.75 101 TYR B N 1
ATOM 2167 C CA . TYR B 1 101 ? 8.375 -20.781 11.828 1 76.75 101 TYR B CA 1
ATOM 2168 C C . TYR B 1 101 ? 7.176 -20.062 12.438 1 76.75 101 TYR B C 1
ATOM 2170 O O . TYR B 1 101 ? 7.086 -18.828 12.391 1 76.75 101 TYR B O 1
ATOM 2178 N N . GLY B 1 102 ? 6.141 -20.734 12.867 1 87.56 102 GLY B N 1
ATOM 2179 C CA . GLY B 1 102 ? 5.004 -20.156 13.562 1 87.56 102 GLY B CA 1
ATOM 2180 C C . GLY B 1 102 ? 3.793 -19.953 12.672 1 87.56 102 GLY B C 1
ATOM 2181 O O . GLY B 1 102 ? 3.664 -20.609 11.633 1 87.56 102 GLY B O 1
ATOM 2182 N N . THR B 1 103 ? 2.779 -19.266 13.164 1 91.69 103 THR B N 1
ATOM 2183 C CA . THR B 1 103 ? 1.532 -18.984 12.461 1 91.69 103 THR B CA 1
ATOM 2184 C C . THR B 1 103 ? 1.321 -17.484 12.32 1 91.69 103 THR B C 1
ATOM 2186 O O . THR B 1 103 ? 1.858 -16.688 13.102 1 91.69 103 THR B O 1
ATOM 2189 N N . ASP B 1 104 ? 0.812 -17.203 11.242 1 93.44 104 ASP B N 1
ATOM 2190 C CA . ASP B 1 104 ? 0.387 -15.82 11.008 1 93.44 104 ASP B CA 1
ATOM 2191 C C . ASP B 1 104 ? -1.086 -15.758 10.617 1 93.44 104 ASP B C 1
ATOM 2193 O O . ASP B 1 104 ? -1.728 -16.797 10.43 1 93.44 104 ASP B O 1
ATOM 2197 N N . ARG B 1 105 ? -1.629 -14.586 10.711 1 97.25 105 ARG B N 1
ATOM 2198 C CA . ARG B 1 105 ? -3.041 -14.367 10.414 1 97.25 105 ARG B CA 1
ATOM 2199 C C . ARG B 1 105 ? -3.229 -13.148 9.516 1 97.25 105 ARG B C 1
ATOM 2201 O O . ARG B 1 105 ? -2.553 -12.133 9.688 1 97.25 105 ARG B O 1
ATOM 2208 N N . VAL B 1 106 ? -4.121 -13.258 8.484 1 98.44 106 VAL B N 1
ATOM 2209 C CA . VAL B 1 106 ? -4.555 -12.117 7.688 1 98.44 106 VAL B CA 1
ATOM 2210 C C . VAL B 1 106 ? -6.062 -11.922 7.848 1 98.44 106 VAL B C 1
ATOM 2212 O O . VAL B 1 106 ? -6.789 -12.875 8.141 1 98.44 106 VAL B O 1
ATOM 2215 N N . GLU B 1 107 ? -6.449 -10.703 7.73 1 98.62 107 GLU B N 1
ATOM 2216 C CA . GLU B 1 107 ? -7.848 -10.328 7.918 1 98.62 107 GLU B CA 1
ATOM 2217 C C . GLU B 1 107 ? -8.352 -9.492 6.75 1 98.62 107 GLU B C 1
ATOM 2219 O O . GLU B 1 107 ? -7.57 -8.828 6.062 1 98.62 107 GLU B O 1
ATOM 2224 N N . MET B 1 108 ? -9.672 -9.555 6.445 1 98.38 108 MET B N 1
ATOM 2225 C CA . MET B 1 108 ? -10.414 -8.758 5.473 1 98.38 108 MET B CA 1
ATOM 2226 C C . MET B 1 108 ? -11.742 -8.289 6.059 1 98.38 108 MET B C 1
ATOM 2228 O O . MET B 1 108 ? -12.352 -8.992 6.867 1 98.38 108 MET B O 1
ATOM 2232 N N . HIS B 1 109 ? -12.109 -7.043 5.797 1 98 109 HIS B N 1
ATOM 2233 C CA . HIS B 1 109 ? -13.43 -6.594 6.215 1 98 109 HIS B CA 1
ATOM 2234 C C . HIS B 1 109 ? -14.523 -7.496 5.656 1 98 109 HIS B C 1
ATOM 2236 O O . HIS B 1 109 ? -14.445 -7.922 4.5 1 98 109 HIS B O 1
ATOM 2242 N N . VAL B 1 110 ? -15.617 -7.699 6.395 1 95.81 110 VAL B N 1
ATOM 2243 C CA . VAL B 1 110 ? -16.719 -8.57 5.984 1 95.81 110 VAL B CA 1
ATOM 2244 C C . VAL B 1 110 ? -17.422 -7.973 4.766 1 95.81 110 VAL B C 1
ATOM 2246 O O . VAL B 1 110 ? -18.094 -8.695 4.016 1 95.81 110 VAL B O 1
ATOM 2249 N N . ASP B 1 111 ? -17.203 -6.656 4.562 1 96 111 ASP B N 1
ATOM 2250 C CA . ASP B 1 111 ? -17.828 -5.98 3.426 1 96 111 ASP B CA 1
ATOM 2251 C C . ASP B 1 111 ? -16.781 -5.574 2.393 1 96 111 ASP B C 1
ATOM 2253 O O . ASP B 1 111 ? -16.984 -4.629 1.632 1 96 111 ASP B O 1
ATOM 2257 N N . GLY B 1 112 ? -15.617 -6.227 2.43 1 95.69 112 GLY B N 1
ATOM 2258 C CA . GLY B 1 112 ? -14.531 -5.891 1.527 1 95.69 112 GLY B CA 1
ATOM 2259 C C . GLY B 1 112 ? -14.852 -6.168 0.072 1 95.69 112 GLY B C 1
ATOM 2260 O O . GLY B 1 112 ? -14.359 -5.477 -0.822 1 95.69 112 GLY B O 1
ATOM 2261 N N . VAL B 1 113 ? -15.617 -7.234 -0.176 1 96.75 113 VAL B N 1
ATOM 2262 C CA . VAL B 1 113 ? -16.062 -7.562 -1.526 1 96.75 113 VAL B CA 1
ATOM 2263 C C . VAL B 1 113 ? -17.531 -7.953 -1.502 1 96.75 113 VAL B C 1
ATOM 2265 O O . VAL B 1 113 ? -18.062 -8.367 -0.465 1 96.75 113 VAL B O 1
ATOM 2268 N N . ASP B 1 114 ? -18.156 -7.727 -2.615 1 95 114 ASP B N 1
ATOM 2269 C CA . ASP B 1 114 ? -19.562 -8.102 -2.727 1 95 114 ASP B CA 1
ATOM 2270 C C . ASP B 1 114 ? -19.719 -9.594 -3.01 1 95 114 ASP B C 1
ATOM 2272 O O . ASP B 1 114 ? -18.844 -10.203 -3.619 1 95 114 ASP B O 1
ATOM 2276 N N . ASP B 1 115 ? -20.891 -10.016 -2.516 1 94.69 115 ASP B N 1
ATOM 2277 C CA . ASP B 1 115 ? -21.25 -11.383 -2.891 1 94.69 115 ASP B CA 1
ATOM 2278 C C . ASP B 1 115 ? -21.266 -11.555 -4.406 1 94.69 115 ASP B C 1
ATOM 2280 O O . ASP B 1 115 ? -21.672 -10.648 -5.137 1 94.69 115 ASP B O 1
ATOM 2284 N N . ASP B 1 116 ? -20.672 -12.711 -4.871 1 97.06 116 ASP B N 1
ATOM 2285 C CA . ASP B 1 116 ? -20.672 -13.148 -6.266 1 97.06 116 ASP B CA 1
ATOM 2286 C C . ASP B 1 116 ? -19.781 -12.258 -7.121 1 97.06 116 ASP B C 1
ATOM 2288 O O . ASP B 1 116 ? -19.844 -12.297 -8.352 1 97.06 116 ASP B O 1
ATOM 2292 N N . SER B 1 117 ? -19.016 -11.406 -6.391 1 98 117 SER B N 1
ATOM 2293 C CA . SER B 1 117 ? -18.094 -10.578 -7.152 1 98 117 SER B CA 1
ATOM 2294 C C . SER B 1 117 ? -16.891 -11.391 -7.641 1 98 117 SER B C 1
ATOM 2296 O O . SER B 1 117 ? -16.594 -12.461 -7.102 1 98 117 SER B O 1
ATOM 2298 N N . ARG B 1 118 ? -16.297 -10.961 -8.711 1 98.75 118 ARG B N 1
ATOM 2299 C CA . ARG B 1 118 ? -15.102 -11.539 -9.305 1 98.75 118 ARG B CA 1
ATOM 2300 C C . ARG B 1 118 ? -13.875 -10.68 -9.008 1 98.75 118 ARG B C 1
ATOM 2302 O O . ARG B 1 118 ? -13.844 -9.5 -9.359 1 98.75 118 ARG B O 1
ATOM 2309 N N . VAL B 1 119 ? -12.859 -11.375 -8.43 1 98.5 119 VAL B N 1
ATOM 2310 C CA . VAL B 1 119 ? -11.781 -10.578 -7.855 1 98.5 119 VAL B CA 1
ATOM 2311 C C . VAL B 1 119 ? -10.438 -11.062 -8.383 1 98.5 119 VAL B C 1
ATOM 2313 O O . VAL B 1 119 ? -10.281 -12.242 -8.711 1 98.5 119 VAL B O 1
ATOM 2316 N N . VAL B 1 120 ? -9.508 -10.188 -8.586 1 98.94 120 VAL B N 1
ATOM 2317 C CA . VAL B 1 120 ? -8.094 -10.508 -8.742 1 98.94 120 VAL B CA 1
ATOM 2318 C C . VAL B 1 120 ? -7.34 -10.188 -7.457 1 98.94 120 VAL B C 1
ATOM 2320 O O . VAL B 1 120 ? -7.492 -9.094 -6.898 1 98.94 120 VAL B O 1
ATOM 2323 N N . VAL B 1 121 ? -6.609 -11.172 -6.926 1 98.94 121 VAL B N 1
ATOM 2324 C CA . VAL B 1 121 ? -5.758 -11 -5.754 1 98.94 121 VAL B CA 1
ATOM 2325 C C . VAL B 1 121 ? -4.359 -10.57 -6.188 1 98.94 121 VAL B C 1
ATOM 2327 O O . VAL B 1 121 ? -3.758 -11.188 -7.07 1 98.94 121 VAL B O 1
ATOM 2330 N N . VAL B 1 122 ? -3.789 -9.539 -5.562 1 98.94 122 VAL B N 1
ATOM 2331 C CA . VAL B 1 122 ? -2.533 -8.961 -6.031 1 98.94 122 VAL B CA 1
ATOM 2332 C C . VAL B 1 122 ? -1.545 -8.859 -4.871 1 98.94 122 VAL B C 1
ATOM 2334 O O . VAL B 1 122 ? -1.897 -8.398 -3.785 1 98.94 122 VAL B O 1
ATOM 2337 N N . ASP B 1 123 ? -0.346 -9.344 -5.035 1 98.88 123 ASP B N 1
ATOM 2338 C CA . ASP B 1 123 ? 0.814 -9.164 -4.168 1 98.88 123 ASP B CA 1
ATOM 2339 C C . ASP B 1 123 ? 2.092 -8.992 -4.988 1 98.88 123 ASP B C 1
ATOM 2341 O O . ASP B 1 123 ? 2.092 -9.219 -6.199 1 98.88 123 ASP B O 1
ATOM 2345 N N . ASP B 1 124 ? 3.223 -8.5 -4.355 1 98.81 124 ASP B N 1
ATOM 2346 C CA . ASP B 1 124 ? 4.453 -8.273 -5.105 1 98.81 124 ASP B CA 1
ATOM 2347 C C . ASP B 1 124 ? 5.207 -9.586 -5.336 1 98.81 124 ASP B C 1
ATOM 2349 O O . ASP B 1 124 ? 5.773 -9.797 -6.406 1 98.81 124 ASP B O 1
ATOM 2353 N N . VAL B 1 125 ? 5.223 -10.516 -4.262 1 98.44 125 VAL B N 1
ATOM 2354 C CA . VAL B 1 125 ? 6.055 -11.711 -4.355 1 98.44 125 VAL B CA 1
ATOM 2355 C C . VAL B 1 125 ? 5.238 -12.938 -3.969 1 98.44 125 VAL B C 1
ATOM 2357 O O . VAL B 1 125 ? 4.551 -12.945 -2.943 1 98.44 125 VAL B O 1
ATOM 2360 N N . LEU B 1 126 ? 5.273 -13.875 -4.855 1 98.44 126 LEU B N 1
ATOM 2361 C CA . LEU B 1 126 ? 4.863 -15.219 -4.477 1 98.44 126 LEU B CA 1
ATOM 2362 C C . LEU B 1 126 ? 6.055 -16.016 -3.959 1 98.44 126 LEU B C 1
ATOM 2364 O O . LEU B 1 126 ? 6.949 -16.375 -4.73 1 98.44 126 LEU B O 1
ATOM 2368 N N . ALA B 1 127 ? 6.074 -16.203 -2.67 1 95.75 127 ALA B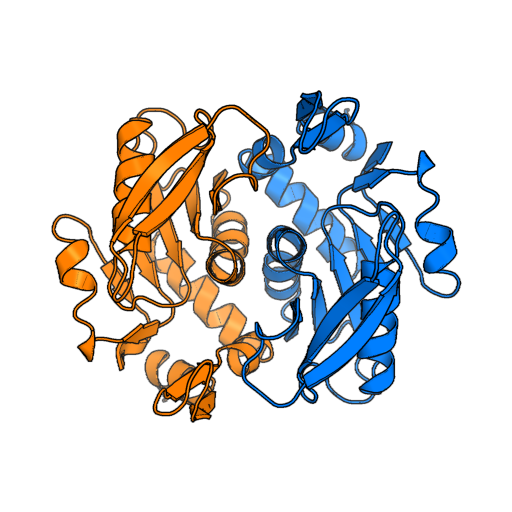 N 1
ATOM 2369 C CA . ALA B 1 127 ? 7.102 -17.047 -2.064 1 95.75 127 ALA B CA 1
ATOM 2370 C C . ALA B 1 127 ? 6.547 -18.438 -1.745 1 95.75 127 ALA B C 1
ATOM 2372 O O . ALA B 1 127 ? 6.465 -19.297 -2.625 1 95.75 127 ALA B O 1
ATOM 2373 N N . THR B 1 128 ? 6.078 -18.672 -0.552 1 95.31 128 THR B N 1
ATOM 2374 C CA . THR B 1 128 ? 5.566 -19.984 -0.18 1 95.31 128 THR B CA 1
ATOM 2375 C C . THR B 1 128 ? 4.078 -20.094 -0.503 1 95.31 128 THR B C 1
ATOM 2377 O O . THR B 1 128 ? 3.52 -21.203 -0.503 1 95.31 128 THR B O 1
ATOM 2380 N N . GLY B 1 129 ? 3.486 -18.969 -0.685 1 97 129 GLY B N 1
ATOM 2381 C CA . GLY B 1 129 ? 2.1 -18.969 -1.124 1 97 129 GLY B CA 1
ATOM 2382 C C . GLY B 1 129 ? 1.109 -18.953 0.025 1 97 129 GLY B C 1
ATOM 2383 O O . GLY B 1 129 ? -0.102 -18.891 -0.193 1 97 129 GLY B O 1
ATOM 2384 N N . GLY B 1 130 ? 1.577 -18.969 1.277 1 96.19 130 GLY B N 1
ATOM 2385 C CA . GLY B 1 130 ? 0.719 -19.031 2.449 1 96.19 130 GLY B CA 1
ATOM 2386 C C . GLY B 1 130 ? -0.218 -17.844 2.559 1 96.19 130 GLY B C 1
ATOM 2387 O O . GLY B 1 130 ? -1.424 -18.016 2.748 1 96.19 130 GLY B O 1
ATOM 2388 N N . THR B 1 131 ? 0.314 -16.625 2.402 1 97.44 131 THR B N 1
ATOM 2389 C CA . THR B 1 131 ? -0.494 -15.414 2.52 1 97.44 131 THR B CA 1
ATOM 2390 C C . THR B 1 131 ? -1.539 -15.352 1.409 1 97.44 131 THR B C 1
ATOM 2392 O O . THR B 1 131 ? -2.711 -15.07 1.668 1 97.44 131 THR B O 1
ATOM 2395 N N . ALA B 1 132 ? -1.121 -15.703 0.201 1 98.5 132 ALA B N 1
ATOM 2396 C CA . ALA B 1 132 ? -2.035 -15.68 -0.938 1 98.5 132 ALA B CA 1
ATOM 2397 C C . ALA B 1 132 ? -3.156 -16.703 -0.767 1 98.5 132 ALA B C 1
ATOM 2399 O O . ALA B 1 132 ? -4.32 -16.406 -1.052 1 98.5 132 ALA B O 1
ATOM 2400 N N . ALA B 1 133 ? -2.795 -17.844 -0.334 1 98.31 133 ALA B N 1
ATOM 2401 C CA . ALA B 1 133 ? -3.805 -18.875 -0.12 1 98.31 133 ALA B CA 1
ATOM 2402 C C . ALA B 1 133 ? -4.801 -18.453 0.954 1 98.31 133 ALA B C 1
ATOM 2404 O O . ALA B 1 133 ? -6.012 -18.641 0.796 1 98.31 133 ALA B O 1
ATOM 2405 N N . ALA B 1 134 ? -4.309 -17.938 2.062 1 98.31 134 ALA B N 1
ATOM 2406 C CA . ALA B 1 134 ? -5.176 -17.422 3.121 1 98.31 134 ALA B CA 1
ATOM 2407 C C . ALA B 1 134 ? -6.09 -16.312 2.598 1 98.31 134 ALA B C 1
ATOM 2409 O O . ALA B 1 134 ? -7.262 -16.25 2.975 1 98.31 134 ALA B O 1
ATOM 2410 N N . THR B 1 135 ? -5.582 -15.469 1.73 1 98.62 135 THR B N 1
ATOM 2411 C CA . THR B 1 135 ? -6.363 -14.391 1.127 1 98.62 135 THR B CA 1
ATOM 2412 C C . THR B 1 135 ? -7.469 -14.961 0.242 1 98.62 135 THR B C 1
ATOM 2414 O O . THR B 1 135 ? -8.609 -14.5 0.294 1 98.62 135 THR B O 1
ATOM 2417 N N . CYS B 1 136 ? -7.133 -15.938 -0.584 1 98.56 136 CYS B N 1
ATOM 2418 C CA . CYS B 1 136 ? -8.148 -16.578 -1.407 1 98.56 136 CYS B CA 1
ATOM 2419 C C . CYS B 1 136 ? -9.273 -17.141 -0.544 1 98.56 136 CYS B C 1
ATOM 2421 O O . CYS B 1 136 ? -10.453 -17 -0.88 1 98.56 136 CYS B O 1
ATOM 2423 N N . GLU B 1 137 ? -8.867 -17.734 0.513 1 97.81 137 GLU B N 1
ATOM 2424 C CA . GLU B 1 137 ? -9.875 -18.281 1.425 1 97.81 137 GLU B CA 1
ATOM 2425 C C . GLU B 1 137 ? -10.773 -17.172 1.975 1 97.81 137 GLU B C 1
ATOM 2427 O O . GLU B 1 137 ? -11.992 -17.344 2.041 1 97.81 137 GLU B O 1
ATOM 2432 N N . LEU B 1 138 ? -10.234 -16.094 2.408 1 98.19 138 LEU B N 1
ATOM 2433 C CA . LEU B 1 138 ? -11.008 -14.961 2.91 1 98.19 138 LEU B CA 1
ATOM 2434 C C . LEU B 1 138 ? -12.008 -14.477 1.865 1 98.19 138 LEU B C 1
ATOM 2436 O O . LEU B 1 138 ? -13.18 -14.25 2.178 1 98.19 138 LEU B O 1
ATOM 2440 N N . VAL B 1 139 ? -11.578 -14.289 0.592 1 97.94 139 VAL B N 1
ATOM 2441 C CA . VAL B 1 139 ? -12.406 -13.812 -0.513 1 97.94 139 VAL B CA 1
ATOM 2442 C C . VAL B 1 139 ? -13.578 -14.773 -0.731 1 97.94 139 VAL B C 1
ATOM 2444 O O . VAL B 1 139 ? -14.727 -14.336 -0.86 1 97.94 139 VAL B O 1
ATOM 2447 N N . GLU B 1 140 ? -13.242 -16.016 -0.714 1 96.94 140 GLU B N 1
ATOM 2448 C CA . GLU B 1 140 ? -14.258 -17.031 -0.974 1 96.94 140 GLU B CA 1
ATOM 2449 C C . GLU B 1 140 ? -15.25 -17.141 0.182 1 96.94 140 GLU B C 1
ATOM 2451 O O . GLU B 1 140 ? -16.438 -17.406 -0.029 1 96.94 140 GLU B O 1
ATOM 2456 N N . ARG B 1 141 ? -14.828 -16.859 1.316 1 94.94 141 ARG B N 1
ATOM 2457 C CA . ARG B 1 141 ? -15.719 -16.828 2.475 1 94.94 141 ARG B CA 1
ATOM 2458 C C . ARG B 1 141 ? -16.719 -15.68 2.371 1 94.94 141 ARG B C 1
ATOM 2460 O O . ARG B 1 141 ? -17.828 -15.766 2.91 1 94.94 141 ARG B O 1
ATOM 2467 N N . CYS B 1 142 ? -16.375 -14.633 1.745 1 92.56 142 CYS B N 1
ATOM 2468 C CA . CYS B 1 142 ? -17.25 -13.492 1.535 1 92.56 142 CYS B CA 1
ATOM 2469 C C . CYS B 1 142 ? -18.25 -13.773 0.423 1 92.56 142 CYS B C 1
ATOM 2471 O O . CYS B 1 142 ? -19.156 -12.969 0.171 1 92.56 142 CYS B O 1
ATOM 2473 N N . GLY B 1 143 ? -18.062 -14.93 -0.257 1 95.06 143 GLY B N 1
ATOM 2474 C CA . GLY B 1 143 ? -18.969 -15.297 -1.324 1 95.06 143 GLY B CA 1
ATOM 2475 C C . GLY B 1 143 ? -18.516 -14.828 -2.691 1 95.06 143 GLY B C 1
ATOM 2476 O O . GLY B 1 143 ? -19.281 -14.875 -3.658 1 95.06 143 GLY B O 1
ATOM 2477 N N . ALA B 1 144 ? -17.281 -14.344 -2.777 1 97.94 144 ALA B N 1
ATOM 2478 C CA . ALA B 1 144 ? -16.703 -13.898 -4.043 1 97.94 144 ALA B CA 1
ATOM 2479 C C . ALA B 1 144 ? -15.852 -14.992 -4.68 1 97.94 144 ALA B C 1
ATOM 2481 O O . ALA B 1 144 ? -15.633 -16.047 -4.078 1 97.94 144 ALA B O 1
ATOM 2482 N N . SER B 1 145 ? -15.523 -14.805 -5.926 1 98.12 145 SER B N 1
ATOM 2483 C CA . SER B 1 145 ? -14.688 -15.75 -6.656 1 98.12 145 SER B CA 1
ATOM 2484 C C . SER B 1 145 ? -13.352 -15.133 -7.039 1 98.12 145 SER B C 1
ATOM 2486 O O . SER B 1 145 ? -13.297 -13.977 -7.477 1 98.12 145 SER B O 1
ATOM 2488 N N . VAL B 1 146 ? -12.336 -15.867 -6.82 1 98.69 146 VAL B N 1
ATOM 2489 C CA . VAL B 1 146 ? -11 -15.438 -7.219 1 98.69 146 VAL B CA 1
ATOM 2490 C C . VAL B 1 146 ? -10.758 -15.797 -8.68 1 98.69 146 VAL B C 1
ATOM 2492 O O . VAL B 1 146 ? -10.695 -16.984 -9.031 1 98.69 146 VAL B O 1
ATOM 2495 N N . VAL B 1 147 ? -10.609 -14.828 -9.484 1 98.81 147 VAL B N 1
ATOM 2496 C CA . VAL B 1 147 ? -10.336 -15.047 -10.906 1 98.81 147 VAL B CA 1
ATOM 2497 C C . VAL B 1 147 ? -8.875 -15.445 -11.094 1 98.81 147 VAL B C 1
ATOM 2499 O O . VAL B 1 147 ? -8.57 -16.344 -11.875 1 98.81 147 VAL B O 1
ATOM 2502 N N . GLU B 1 148 ? -7.996 -14.781 -10.438 1 98.88 148 GLU B N 1
ATOM 2503 C CA . GLU B 1 148 ? -6.566 -15.047 -10.547 1 98.88 148 GLU B CA 1
ATOM 2504 C C . GLU B 1 148 ? -5.789 -14.344 -9.438 1 98.88 148 GLU B C 1
ATOM 2506 O O . GLU B 1 148 ? -6.234 -13.32 -8.914 1 98.88 148 GLU B O 1
ATOM 2511 N N . CYS B 1 149 ? -4.738 -14.953 -9 1 98.94 149 CYS B N 1
ATOM 2512 C CA . CYS B 1 149 ? -3.729 -14.312 -8.164 1 98.94 149 CYS B CA 1
ATOM 2513 C C . CYS B 1 149 ? -2.58 -13.781 -9.008 1 98.94 149 CYS B C 1
ATOM 2515 O O . CYS B 1 149 ? -1.968 -14.523 -9.773 1 98.94 149 CYS B O 1
ATOM 2517 N N . ALA B 1 150 ? -2.309 -12.531 -8.906 1 98.94 150 ALA B N 1
ATOM 2518 C CA . ALA B 1 150 ? -1.315 -11.859 -9.734 1 98.94 150 ALA B CA 1
ATOM 2519 C C . ALA B 1 150 ? -0.144 -11.359 -8.891 1 98.94 150 ALA B C 1
ATOM 2521 O O . ALA B 1 150 ? -0.343 -10.75 -7.84 1 98.94 150 ALA B O 1
ATOM 2522 N N . PHE B 1 151 ? 1.109 -11.609 -9.359 1 98.94 151 PHE B N 1
ATOM 2523 C CA . PHE B 1 151 ? 2.342 -11.258 -8.664 1 98.94 151 PHE B CA 1
ATOM 2524 C C . PHE B 1 151 ? 3.328 -10.594 -9.617 1 98.94 151 PHE B C 1
ATOM 2526 O O . PHE B 1 151 ? 3.363 -10.914 -10.805 1 98.94 151 PHE B O 1
ATOM 2533 N N . LEU B 1 152 ? 4.105 -9.633 -9.062 1 98.94 152 LEU B N 1
ATOM 2534 C CA . LEU B 1 152 ? 5.234 -9.117 -9.828 1 98.94 152 LEU B CA 1
ATOM 2535 C C . LEU B 1 152 ? 6.297 -10.195 -10.023 1 98.94 152 LEU B C 1
ATOM 2537 O O . LEU B 1 152 ? 6.734 -10.445 -11.156 1 98.94 152 LEU B O 1
ATOM 2541 N N . ILE B 1 153 ? 6.695 -10.828 -8.891 1 98.69 153 ILE B N 1
ATOM 2542 C CA . ILE B 1 153 ? 7.746 -11.836 -8.953 1 98.69 153 ILE B CA 1
ATOM 2543 C C . ILE B 1 153 ? 7.277 -13.125 -8.273 1 98.69 153 ILE B C 1
ATOM 2545 O O . ILE B 1 153 ? 6.438 -13.078 -7.375 1 98.69 153 ILE B O 1
ATOM 2549 N N . GLU B 1 154 ? 7.762 -14.172 -8.734 1 98.69 154 GLU B N 1
ATOM 2550 C CA . GLU B 1 154 ? 7.574 -15.5 -8.164 1 98.69 154 GLU B CA 1
ATOM 2551 C C . GLU B 1 154 ? 8.914 -16.172 -7.859 1 98.69 154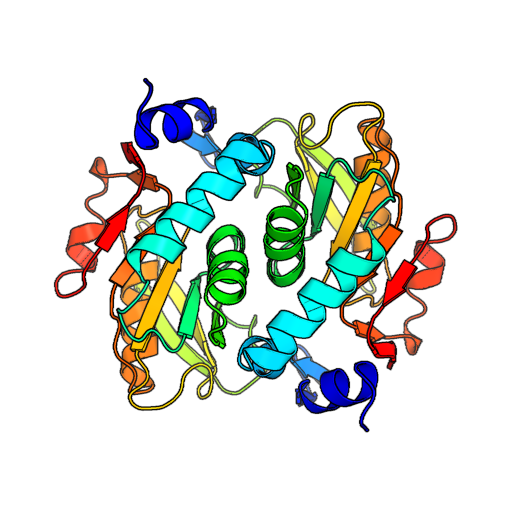 GLU B C 1
ATOM 2553 O O . GLU B 1 154 ? 9.812 -16.172 -8.703 1 98.69 154 GLU B O 1
ATOM 2558 N N . LEU B 1 155 ? 9.109 -16.516 -6.594 1 97.94 155 LEU B N 1
ATOM 2559 C CA . LEU B 1 155 ? 10.234 -17.375 -6.211 1 97.94 155 LEU B CA 1
ATOM 2560 C C . LEU B 1 155 ? 9.867 -18.844 -6.328 1 97.94 155 LEU B C 1
ATOM 2562 O O . LEU B 1 155 ? 9.508 -19.484 -5.34 1 97.94 155 LEU B O 1
ATOM 2566 N N . ASP B 1 156 ? 10.102 -19.312 -7.441 1 97.31 156 ASP B N 1
ATOM 2567 C CA . ASP B 1 156 ? 9.602 -20.625 -7.828 1 97.31 156 ASP B CA 1
ATOM 2568 C C . ASP B 1 156 ? 10.195 -21.719 -6.945 1 97.31 156 ASP B C 1
ATOM 2570 O O . ASP B 1 156 ? 9.547 -22.75 -6.695 1 97.31 156 ASP B O 1
ATOM 2574 N N . PHE B 1 157 ? 11.328 -21.562 -6.484 1 95.88 157 PHE B N 1
ATOM 2575 C CA . PHE B 1 157 ? 12.008 -22.578 -5.699 1 95.88 157 PHE B CA 1
ATOM 2576 C C . PHE B 1 157 ? 11.336 -22.766 -4.344 1 95.88 157 PHE B C 1
ATOM 2578 O O . PHE B 1 157 ? 11.609 -23.734 -3.633 1 95.88 157 PHE B O 1
ATOM 2585 N N . LEU B 1 158 ? 10.422 -21.906 -4.016 1 95.56 158 LEU B N 1
ATOM 2586 C CA . LEU B 1 158 ? 9.703 -22.031 -2.75 1 95.56 158 LEU B CA 1
ATOM 2587 C C . LEU B 1 158 ? 8.352 -22.703 -2.951 1 95.56 158 LEU B C 1
ATOM 2589 O O . LEU B 1 158 ? 7.586 -22.859 -1.998 1 95.56 158 LEU B O 1
ATOM 2593 N N . ASN B 1 159 ? 7.945 -23.031 -4.215 1 96.62 159 ASN B N 1
ATOM 2594 C CA . ASN B 1 159 ? 6.793 -23.844 -4.59 1 96.62 159 ASN B CA 1
ATOM 2595 C C . ASN B 1 159 ? 5.492 -23.234 -4.07 1 96.62 159 ASN B C 1
ATOM 2597 O O . ASN B 1 159 ? 4.621 -23.953 -3.58 1 96.62 159 ASN B O 1
ATOM 2601 N N . GLY B 1 160 ? 5.434 -21.891 -4.152 1 96.81 160 GLY B N 1
ATOM 2602 C CA . GLY B 1 160 ? 4.262 -21.188 -3.654 1 96.81 160 GLY B CA 1
ATOM 2603 C C . GLY B 1 160 ? 2.984 -21.578 -4.379 1 96.81 160 GLY B C 1
ATOM 2604 O O . GLY B 1 160 ? 1.896 -21.531 -3.799 1 96.81 160 GLY B O 1
ATOM 2605 N N . ARG B 1 161 ? 3.004 -22 -5.625 1 97.69 161 ARG B N 1
ATOM 2606 C CA . ARG B 1 161 ? 1.835 -22.359 -6.422 1 97.69 161 ARG B CA 1
ATOM 2607 C C . ARG B 1 161 ? 1.129 -23.578 -5.836 1 97.69 161 ARG B C 1
ATOM 2609 O O . ARG B 1 161 ? -0.071 -23.766 -6.051 1 97.69 161 ARG B O 1
ATOM 2616 N N . GLU B 1 162 ? 1.88 -24.344 -5.102 1 97.19 162 GLU B N 1
ATOM 2617 C CA . GLU B 1 162 ? 1.271 -25.531 -4.52 1 97.19 162 GLU B CA 1
ATOM 2618 C C . GLU B 1 162 ? 0.171 -25.156 -3.529 1 97.19 162 GLU B C 1
ATOM 2620 O O . GLU B 1 162 ? -0.857 -25.844 -3.457 1 97.19 162 GLU B O 1
ATOM 2625 N N . LYS B 1 163 ? 0.396 -24.125 -2.826 1 96.38 163 LYS B N 1
ATOM 2626 C CA . LYS B 1 163 ? -0.598 -23.672 -1.854 1 96.38 163 LYS B CA 1
ATOM 2627 C C . LYS B 1 163 ? -1.792 -23.031 -2.549 1 96.38 163 LYS B C 1
ATOM 2629 O O . LYS B 1 163 ? -2.834 -22.812 -1.928 1 96.38 163 LYS B O 1
ATOM 2634 N N . LEU B 1 164 ? -1.628 -22.734 -3.803 1 98.06 164 LEU B N 1
ATOM 2635 C CA . LEU B 1 164 ? -2.662 -22.016 -4.543 1 98.06 164 LEU B CA 1
ATOM 2636 C C . LEU B 1 164 ? -3.324 -22.938 -5.57 1 98.06 164 LEU B C 1
ATOM 2638 O O . LEU B 1 164 ? -3.871 -22.469 -6.566 1 98.06 164 LEU B O 1
ATOM 2642 N N . GLU B 1 165 ? -3.154 -24.141 -5.309 1 96.75 165 GLU B N 1
ATOM 2643 C CA . GLU B 1 165 ? -3.814 -25.094 -6.191 1 96.75 165 GLU B CA 1
ATOM 2644 C C . GLU B 1 165 ? -5.301 -24.781 -6.328 1 96.75 165 GLU B C 1
ATOM 2646 O O . GLU B 1 165 ? -5.973 -24.484 -5.34 1 96.75 165 GLU B O 1
ATOM 2651 N N . GLY B 1 166 ? -5.836 -24.766 -7.492 1 96.44 166 GLY B N 1
ATOM 2652 C CA . GLY B 1 166 ? -7.227 -24.453 -7.754 1 96.44 166 GLY B CA 1
ATOM 2653 C C . GLY B 1 166 ? -7.441 -23 -8.156 1 96.44 166 GLY B C 1
ATOM 2654 O O . GLY B 1 166 ? -8.531 -22.625 -8.578 1 96.44 166 GLY B O 1
ATOM 2655 N N . HIS B 1 167 ? -6.438 -22.297 -7.969 1 98.19 167 HIS B N 1
ATOM 2656 C CA . HIS B 1 167 ? -6.48 -20.891 -8.383 1 98.19 167 HIS B CA 1
ATOM 2657 C C . HIS B 1 167 ? -5.527 -20.625 -9.539 1 98.19 167 HIS B C 1
ATOM 2659 O O . HIS B 1 167 ? -4.445 -21.219 -9.609 1 98.19 167 HIS B O 1
ATOM 2665 N N . GLU B 1 168 ? -5.988 -19.75 -10.469 1 98.56 168 GLU B N 1
ATOM 2666 C CA . GLU B 1 168 ? -5.055 -19.25 -11.477 1 98.56 168 GLU B CA 1
ATOM 2667 C C . GLU B 1 168 ? -4.027 -18.312 -10.867 1 98.56 168 GLU B C 1
ATOM 2669 O O . GLU B 1 168 ? -4.363 -17.484 -10.008 1 98.56 168 GLU B O 1
ATOM 2674 N N . VAL B 1 169 ? -2.803 -18.516 -11.336 1 98.81 169 VAL B N 1
ATOM 2675 C CA . VAL B 1 169 ? -1.702 -17.703 -10.828 1 98.81 169 VAL B CA 1
ATOM 2676 C C . VAL B 1 169 ? -0.923 -17.094 -12 1 98.81 169 VAL B C 1
ATOM 2678 O O . VAL B 1 169 ? -0.611 -17.797 -12.969 1 98.81 169 VAL B O 1
ATOM 2681 N N . HIS B 1 170 ? -0.659 -15.867 -11.945 1 98.81 170 HIS B N 1
ATOM 2682 C CA . HIS B 1 170 ? 0.156 -15.172 -12.938 1 98.81 170 HIS B CA 1
ATOM 2683 C C . HIS B 1 170 ? 1.262 -14.359 -12.266 1 98.81 170 HIS B C 1
ATOM 2685 O O . HIS B 1 170 ? 0.998 -13.578 -11.352 1 98.81 170 HIS B O 1
ATOM 2691 N N . SER B 1 171 ? 2.473 -14.562 -12.656 1 98.75 171 SER B N 1
ATOM 2692 C CA . SER B 1 171 ? 3.643 -13.805 -12.227 1 98.75 171 SER B CA 1
ATOM 2693 C C . SER B 1 171 ? 4.406 -13.242 -13.414 1 98.75 171 SER B C 1
ATOM 2695 O O . SER B 1 171 ? 4.551 -13.906 -14.445 1 98.75 171 SER B O 1
ATOM 2697 N N . LEU B 1 172 ? 4.902 -12.055 -13.344 1 98.75 172 LEU B N 1
ATOM 2698 C CA . LEU B 1 172 ? 5.551 -11.383 -14.461 1 98.75 172 LEU B CA 1
ATOM 2699 C C . LEU B 1 172 ? 7.012 -11.812 -14.586 1 98.75 172 LEU B C 1
ATOM 2701 O O . LEU B 1 172 ? 7.555 -11.875 -15.688 1 98.75 172 LEU B O 1
ATOM 2705 N N . ALA B 1 173 ? 7.684 -12.102 -13.477 1 98.69 173 ALA B N 1
ATOM 2706 C CA . ALA B 1 173 ? 9.07 -12.547 -13.453 1 98.69 173 ALA B CA 1
ATOM 2707 C C . ALA B 1 173 ? 9.25 -13.734 -12.516 1 98.69 173 ALA B C 1
ATOM 2709 O O . ALA B 1 173 ? 8.828 -13.695 -11.359 1 98.69 173 ALA B O 1
ATOM 2710 N N . VAL B 1 174 ? 9.82 -14.711 -12.984 1 98.19 174 VAL B N 1
ATOM 2711 C CA . VAL B 1 174 ? 9.992 -15.938 -12.211 1 98.19 174 VAL B CA 1
ATOM 2712 C C . VAL B 1 174 ? 11.477 -16.188 -11.961 1 98.19 174 VAL B C 1
ATOM 2714 O O . VAL B 1 174 ? 12.289 -16.109 -12.891 1 98.19 174 VAL B O 1
ATOM 2717 N N . TYR B 1 175 ? 11.859 -16.375 -10.68 1 97.62 175 TYR B N 1
ATOM 2718 C CA . TYR B 1 175 ? 13.219 -16.734 -10.273 1 97.62 175 TYR B CA 1
ATOM 2719 C C . TYR B 1 175 ? 13.297 -18.203 -9.859 1 97.62 175 TYR B C 1
ATOM 2721 O O . TYR B 1 175 ? 12.367 -18.734 -9.258 1 97.62 175 TYR B O 1
#